Protein AF-A0A401LY82-F1 (afdb_monomer)

Solvent-accessible surface area (backbone atoms only — not comparable to full-atom values): 12654 Å² total; per-residue (Å²): 111,69,71,56,54,54,49,52,58,57,68,69,57,72,89,78,68,88,54,77,72,52,58,59,53,50,53,54,51,52,51,53,50,52,52,50,52,52,54,54,53,59,76,68,53,59,73,75,54,47,73,66,42,52,67,56,44,60,75,53,48,52,60,50,52,52,53,50,50,52,53,51,54,51,51,52,52,50,51,51,51,52,49,52,54,53,49,51,53,48,51,52,50,51,52,49,51,49,52,53,45,47,61,69,77,56,68,61,97,82,61,88,69,71,60,59,50,50,32,62,74,73,49,41,66,55,63,85,56,50,77,68,53,38,49,51,36,51,60,46,45,44,77,80,40,51,56,60,52,55,52,58,69,69,63,73,59,96,57,85,74,57,49,68,48,53,51,51,53,50,41,54,59,69,64,54,50,72,69,47,50,31,47,20,53,66,50,53,74,68,55,47,53,54,47,52,55,50,35,35,60,67,69,70,53,82,57,90,60,46,68,63,51,58,59,63,66,115

Organism: NCBI:txid2447885

Mean predicted aligned error: 18.59 Å

Secondary structure (DSSP, 8-state):
-HHHHHHHHHHT--TT--STHHHHHHHHHHHHHHHHHHHHHHHTS-HHHHHHHHHHIIIIIHHHHHHHHHHHHHHHHHHHHHHHHHHHHHHHHHHHHHHHHHHHH---TT---THHHHHHHTT---TT--HHHHHHHHHHHHHH-HHHHHHHHHT--SSPPPHHHHHHHHHHHTT--HHHHHHHHT--HHHHHHHHHHHHHHTT---TTHHHHHHH--

Nearest PDB structures (foldseek):
  6zj2-assembly1_A  TM=6.155E-01  e=1.420E+00  Salmonella enterica subsp. enterica serovar Typhimurium str. LT2
  6zj2-assembly2_C  TM=4.696E-01  e=1.503E+00  Salmonella enterica subsp. enterica serovar Typhimurium str. LT2

Radius of gyration: 29.65 Å; Cα contacts (8 Å, |Δi|>4): 92; chains: 1; bounding box: 58×42×84 Å

pLDDT: mean 73.03, std 16.87, range [39.81, 95.19]

Structure (mmCIF, N/CA/C/O backbone):
data_AF-A0A401LY82-F1
#
_entry.id   AF-A0A401LY82-F1
#
loop_
_atom_site.group_PDB
_atom_site.id
_atom_site.type_symbol
_atom_site.label_atom_id
_atom_site.label_alt_id
_atom_site.label_comp_id
_atom_site.label_asym_id
_atom_site.label_entity_id
_atom_site.label_seq_id
_atom_site.pdbx_PDB_ins_code
_atom_site.Cartn_x
_atom_site.Cartn_y
_atom_site.Cartn_z
_atom_site.occupancy
_atom_site.B_iso_or_equiv
_atom_site.auth_seq_id
_atom_site.auth_comp_id
_atom_site.auth_asym_id
_atom_site.auth_atom_id
_atom_site.pdbx_PDB_model_num
ATOM 1 N N . MET A 1 1 ? 17.629 17.117 -49.538 1.00 42.09 1 MET A N 1
ATOM 2 C CA . MET A 1 1 ? 16.589 16.553 -48.647 1.00 42.09 1 MET A CA 1
ATOM 3 C C . MET A 1 1 ? 17.095 16.310 -47.222 1.00 42.09 1 MET A C 1
ATOM 5 O O . MET A 1 1 ? 16.509 16.869 -46.311 1.00 42.09 1 MET A O 1
ATOM 9 N N . VAL A 1 2 ? 18.204 15.594 -46.992 1.00 42.34 2 VAL A N 1
ATOM 10 C CA . VAL A 1 2 ? 18.700 15.284 -45.625 1.00 42.34 2 VAL A CA 1
ATOM 11 C C . VAL A 1 2 ? 19.207 16.508 -44.840 1.00 42.34 2 VAL A C 1
ATOM 13 O O . VAL A 1 2 ? 18.890 16.646 -43.665 1.00 42.34 2 VAL A O 1
ATOM 16 N N . LEU A 1 3 ? 19.890 17.461 -45.490 1.00 43.50 3 LEU A N 1
ATOM 17 C CA . LEU A 1 3 ? 20.290 18.733 -44.855 1.00 43.50 3 LEU A CA 1
ATOM 18 C C . LEU A 1 3 ? 19.087 19.586 -44.416 1.00 43.50 3 LEU A C 1
ATOM 20 O O . LEU A 1 3 ? 19.177 20.317 -43.437 1.00 43.50 3 LEU A O 1
ATOM 24 N N . LEU A 1 4 ? 17.948 19.449 -45.103 1.00 39.81 4 LEU A N 1
ATOM 25 C CA . LEU A 1 4 ? 16.703 20.130 -44.750 1.00 39.81 4 LEU A CA 1
ATOM 26 C C . LEU A 1 4 ? 16.079 19.502 -43.495 1.00 39.81 4 LEU A C 1
ATOM 28 O O . LEU A 1 4 ? 15.629 20.223 -42.614 1.00 39.81 4 LEU A O 1
ATOM 32 N N . VAL A 1 5 ? 16.113 18.167 -43.387 1.00 49.72 5 VAL A N 1
ATOM 33 C CA . VAL A 1 5 ? 15.633 17.420 -42.210 1.00 49.72 5 VAL A CA 1
ATOM 34 C C . VAL A 1 5 ? 16.528 17.679 -40.993 1.00 49.72 5 VAL A C 1
ATOM 36 O O . VAL A 1 5 ? 16.015 17.911 -39.900 1.00 49.72 5 VAL A O 1
ATOM 39 N N . GLY A 1 6 ? 17.851 17.733 -41.183 1.00 47.22 6 GLY A N 1
ATOM 40 C CA . GLY A 1 6 ? 18.809 18.107 -40.138 1.00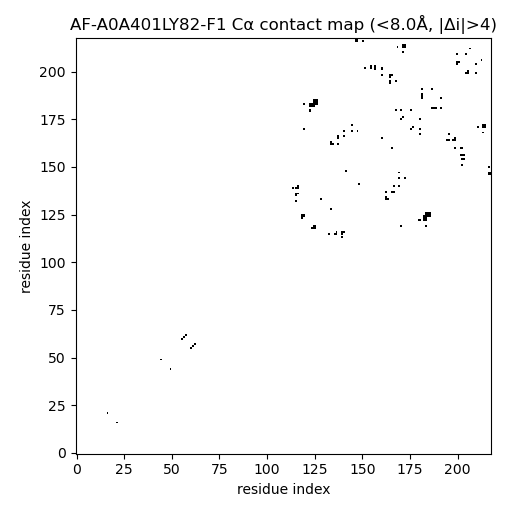 47.22 6 GLY A CA 1
ATOM 41 C C . GLY A 1 6 ? 18.644 19.556 -39.664 1.00 47.22 6 GLY A C 1
ATOM 42 O O . GLY A 1 6 ? 18.649 19.809 -38.462 1.00 47.22 6 GLY A O 1
ATOM 43 N N . ALA A 1 7 ? 18.411 20.498 -40.585 1.00 49.34 7 ALA A N 1
ATOM 44 C CA . ALA A 1 7 ? 18.135 21.895 -40.252 1.00 49.34 7 ALA A CA 1
ATOM 45 C C . ALA A 1 7 ? 16.779 22.076 -39.542 1.00 49.34 7 ALA A C 1
ATOM 47 O O . ALA A 1 7 ? 16.702 22.810 -38.561 1.00 49.34 7 ALA A O 1
ATOM 48 N N . LEU A 1 8 ? 15.729 21.363 -39.965 1.00 43.25 8 LEU A N 1
ATOM 49 C CA . LEU A 1 8 ? 14.412 21.381 -39.312 1.00 43.25 8 LEU A CA 1
ATOM 50 C C . LEU A 1 8 ? 14.469 20.823 -37.881 1.00 43.25 8 LEU A C 1
ATOM 52 O O . LEU A 1 8 ? 13.922 21.433 -36.960 1.00 43.25 8 LEU A O 1
ATOM 56 N N . LEU A 1 9 ? 15.190 19.718 -37.668 1.00 49.12 9 LEU A N 1
ATOM 57 C CA . LEU A 1 9 ? 15.424 19.156 -36.332 1.00 49.12 9 LEU A CA 1
ATOM 58 C C . LEU A 1 9 ? 16.268 20.089 -35.450 1.00 49.12 9 LEU A C 1
ATOM 60 O O . LEU A 1 9 ? 15.986 20.215 -34.260 1.00 49.12 9 LEU A O 1
ATOM 64 N N . TRP A 1 10 ? 17.234 20.809 -36.031 1.00 47.69 10 TRP A N 1
ATOM 65 C CA . TRP A 1 10 ? 18.003 21.841 -35.330 1.00 47.69 10 TRP A CA 1
ATOM 66 C C . TRP A 1 10 ? 17.139 23.043 -34.917 1.00 47.69 10 TRP A C 1
ATOM 68 O O . TRP A 1 10 ? 17.302 23.558 -33.816 1.00 47.69 10 TRP A O 1
ATOM 78 N N . THR A 1 11 ? 16.173 23.462 -35.742 1.00 46.97 11 THR A N 1
ATOM 79 C CA . THR A 1 11 ? 15.256 24.573 -35.409 1.00 46.97 11 THR A CA 1
ATOM 80 C C . THR A 1 11 ? 14.185 24.215 -34.374 1.00 46.97 11 THR A C 1
ATOM 82 O O . THR A 1 11 ? 13.698 25.093 -33.668 1.00 46.97 11 THR A O 1
ATOM 85 N N . LEU A 1 12 ? 13.843 22.929 -34.229 1.00 44.22 12 LEU A N 1
ATOM 86 C CA . LEU A 1 12 ? 12.933 22.434 -33.184 1.00 44.22 12 LEU A CA 1
ATOM 87 C C . LEU A 1 12 ? 13.618 22.287 -31.812 1.00 44.22 12 LEU A C 1
ATOM 89 O O . LEU A 1 12 ? 12.949 22.022 -30.807 1.00 44.22 12 LEU A O 1
ATOM 93 N N . ARG A 1 13 ? 14.940 22.492 -31.745 1.00 45.12 13 ARG A N 1
ATOM 94 C CA . ARG A 1 13 ? 15.723 22.521 -30.508 1.00 45.12 13 ARG A CA 1
ATOM 95 C C . ARG A 1 13 ? 15.322 23.744 -29.676 1.00 45.12 13 ARG A C 1
ATOM 97 O O . ARG A 1 13 ? 15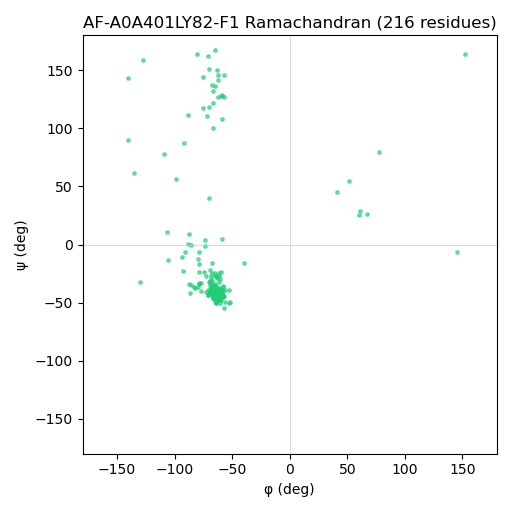.785 24.854 -29.919 1.00 45.12 13 ARG A O 1
ATOM 104 N N . LYS A 1 14 ? 14.474 23.549 -28.660 1.00 41.41 14 LYS A N 1
ATOM 105 C CA . LYS A 1 14 ? 14.196 24.592 -27.658 1.00 41.41 14 LYS A CA 1
ATOM 106 C C . LYS A 1 14 ? 15.467 24.864 -26.836 1.00 41.41 14 LYS A C 1
ATOM 108 O O . LYS A 1 14 ? 15.969 23.931 -26.202 1.00 41.41 14 LYS A O 1
ATOM 113 N N . PRO A 1 15 ? 15.992 26.100 -26.807 1.00 40.41 15 PRO A N 1
ATOM 114 C CA . PRO A 1 15 ? 17.168 26.415 -26.012 1.00 40.41 15 PRO A CA 1
ATOM 115 C C . PRO A 1 15 ? 16.747 26.505 -24.541 1.00 40.41 15 PRO A C 1
ATOM 117 O O . PRO A 1 15 ? 15.912 27.334 -24.188 1.00 40.41 15 PRO A O 1
ATOM 120 N N . GLY A 1 16 ? 17.283 25.626 -23.689 1.00 43.72 16 GLY A N 1
ATOM 121 C CA . GLY A 1 16 ? 17.124 25.761 -22.234 1.00 43.72 16 GLY A CA 1
ATOM 122 C C . GLY A 1 16 ? 17.000 24.478 -21.411 1.00 43.72 16 GLY A C 1
ATOM 123 O O . GLY A 1 16 ? 17.014 24.568 -20.189 1.00 43.72 16 GLY A O 1
ATOM 124 N N . ILE A 1 17 ? 16.906 23.286 -22.010 1.00 39.88 17 ILE A N 1
ATOM 125 C CA . ILE A 1 17 ? 16.819 22.045 -21.219 1.00 39.88 17 ILE A CA 1
ATOM 126 C C . ILE A 1 17 ? 18.228 21.490 -20.993 1.00 39.88 17 ILE A C 1
ATOM 128 O O . ILE A 1 17 ? 18.722 20.674 -21.768 1.00 39.88 17 ILE A O 1
ATOM 132 N N . GLN A 1 18 ? 18.884 21.947 -19.926 1.00 44.31 18 GLN A N 1
ATOM 133 C CA . GLN A 1 18 ? 20.004 21.216 -19.335 1.00 44.31 18 GLN A CA 1
ATOM 134 C C . GLN A 1 18 ? 19.441 19.970 -18.634 1.00 44.31 18 GLN A C 1
ATOM 136 O O . GLN A 1 18 ? 18.710 20.072 -17.652 1.00 44.31 18 GLN A O 1
ATOM 141 N N . GLY A 1 19 ? 19.729 18.796 -19.197 1.00 48.84 19 GLY A N 1
ATOM 142 C CA . GLY A 1 19 ? 19.281 17.487 -18.716 1.00 48.84 19 GLY A CA 1
ATOM 143 C C . GLY A 1 19 ? 19.171 16.464 -19.854 1.00 48.84 19 GLY A C 1
ATOM 144 O O . GLY A 1 19 ? 19.134 16.858 -21.019 1.00 48.84 19 GLY A O 1
ATOM 145 N N . LEU A 1 20 ? 19.089 15.169 -19.503 1.00 41.62 20 LEU A N 1
ATOM 146 C CA . LEU A 1 20 ? 19.147 13.948 -20.351 1.00 41.62 20 LEU A CA 1
ATOM 147 C C . LEU A 1 20 ? 18.429 13.973 -21.724 1.00 41.62 20 LEU A C 1
ATOM 149 O O . LEU A 1 20 ? 18.682 13.116 -22.567 1.00 41.62 20 LEU A O 1
ATOM 153 N N . GLY A 1 21 ? 17.528 14.926 -21.977 1.00 42.81 21 GLY A N 1
ATOM 154 C CA . GLY A 1 21 ? 16.949 15.153 -23.302 1.00 42.81 21 GLY A CA 1
ATOM 155 C C . GLY A 1 21 ? 17.966 15.618 -24.353 1.00 42.81 21 GLY A C 1
ATOM 156 O O . GLY A 1 21 ? 17.770 15.322 -25.527 1.00 42.81 21 GLY A O 1
ATOM 157 N N . ALA A 1 22 ? 19.054 16.285 -23.945 1.00 48.72 22 ALA A N 1
ATOM 158 C CA . ALA A 1 22 ? 20.116 16.738 -24.847 1.00 48.72 22 ALA A CA 1
ATOM 159 C C . ALA A 1 22 ? 20.966 15.575 -25.404 1.00 48.72 22 ALA A C 1
ATOM 161 O O . ALA A 1 22 ? 21.258 15.552 -26.598 1.00 48.72 22 ALA A O 1
ATOM 162 N N . GLU A 1 23 ? 21.270 14.560 -24.586 1.00 43.97 23 GLU A N 1
ATOM 163 C CA . GLU A 1 23 ? 22.072 13.398 -25.008 1.00 43.97 23 GLU A CA 1
ATOM 164 C C . GLU A 1 23 ? 21.348 12.526 -26.041 1.00 43.97 23 GLU A C 1
ATOM 166 O O . GLU A 1 23 ? 21.961 12.029 -26.981 1.00 43.97 23 GLU A O 1
ATOM 171 N N . ILE A 1 24 ? 20.027 12.358 -25.915 1.00 47.78 24 ILE A N 1
ATOM 172 C CA . ILE A 1 24 ? 19.235 11.555 -26.863 1.00 47.78 24 ILE A CA 1
ATOM 173 C C . ILE A 1 24 ? 19.218 12.215 -28.251 1.00 47.78 24 ILE A C 1
ATOM 175 O O . ILE A 1 24 ? 19.302 11.514 -29.261 1.00 47.78 24 ILE A O 1
ATOM 179 N N . THR A 1 25 ? 19.160 13.550 -28.311 1.00 56.97 25 THR A N 1
ATOM 180 C CA . THR A 1 25 ? 19.304 14.292 -29.573 1.00 56.97 25 THR A CA 1
ATOM 181 C C . THR A 1 25 ? 20.708 14.179 -30.162 1.00 56.97 25 THR A C 1
ATOM 183 O O . THR A 1 25 ? 20.829 14.059 -31.380 1.00 56.97 25 THR A O 1
ATOM 186 N N . ASP A 1 26 ? 21.755 14.124 -29.337 1.00 56.47 26 ASP A N 1
ATOM 187 C CA . ASP A 1 26 ? 23.132 13.976 -29.821 1.00 56.47 26 ASP A CA 1
ATOM 188 C C . ASP A 1 26 ? 23.368 12.593 -30.456 1.00 56.47 26 ASP A C 1
ATOM 190 O O . ASP A 1 26 ? 23.932 12.504 -31.547 1.00 56.47 26 ASP A O 1
ATOM 194 N N . TRP A 1 27 ? 22.833 11.513 -29.875 1.00 56.19 27 TRP A N 1
ATOM 195 C CA . TRP A 1 27 ? 22.915 10.170 -30.473 1.00 56.19 27 TRP A CA 1
ATOM 196 C C . TRP A 1 27 ? 22.139 10.040 -31.788 1.00 56.19 27 TRP A C 1
ATOM 198 O O . TRP A 1 27 ? 22.594 9.360 -32.709 1.00 56.19 27 TRP A O 1
ATOM 208 N N . GLN A 1 28 ? 20.991 10.712 -31.914 1.00 56.25 28 GLN A N 1
ATOM 209 C CA . GLN A 1 28 ? 20.230 10.744 -33.168 1.00 56.25 28 GLN A CA 1
ATOM 210 C C . GLN A 1 28 ? 20.971 11.510 -34.273 1.00 56.25 28 GLN A C 1
ATOM 212 O O . GLN A 1 28 ? 20.941 11.093 -35.432 1.00 56.25 28 GLN A O 1
ATOM 217 N N . ILE A 1 29 ? 21.680 12.586 -33.919 1.00 58.06 29 ILE A N 1
ATOM 218 C CA . ILE A 1 29 ? 22.509 13.363 -34.850 1.00 58.06 29 ILE A CA 1
ATOM 219 C C . ILE A 1 29 ? 23.745 12.558 -35.282 1.00 58.06 29 ILE A C 1
ATOM 221 O O . ILE A 1 29 ? 24.052 12.513 -36.474 1.00 58.06 29 ILE A O 1
ATOM 225 N N . ILE A 1 30 ? 24.409 11.859 -34.354 1.00 59.56 30 ILE A N 1
ATOM 226 C CA . ILE A 1 30 ? 25.554 10.983 -34.658 1.00 59.56 30 ILE A CA 1
ATOM 227 C C . ILE A 1 30 ? 25.128 9.827 -35.576 1.00 59.56 30 ILE A C 1
ATOM 229 O O . ILE A 1 30 ? 25.803 9.549 -36.566 1.00 59.56 30 ILE A O 1
ATOM 233 N N . ALA A 1 31 ? 23.985 9.188 -35.308 1.00 58.88 31 ALA A N 1
ATOM 234 C CA . ALA A 1 31 ? 23.463 8.113 -36.152 1.00 58.88 31 ALA A CA 1
ATOM 235 C C . ALA A 1 31 ? 23.125 8.598 -37.573 1.00 58.88 31 ALA A C 1
ATOM 237 O O . ALA A 1 31 ? 23.468 7.933 -38.551 1.00 58.88 31 ALA A O 1
ATOM 238 N N . ALA A 1 32 ? 22.510 9.778 -37.705 1.00 58.12 32 ALA A N 1
ATOM 239 C CA . ALA A 1 32 ? 22.219 10.380 -39.006 1.00 58.12 32 ALA A CA 1
ATOM 240 C C . ALA A 1 32 ? 23.499 10.735 -39.784 1.00 58.12 32 ALA A C 1
ATOM 242 O O . ALA A 1 32 ? 23.562 10.526 -40.996 1.00 58.12 32 ALA A O 1
ATOM 243 N N . PHE A 1 33 ? 24.535 11.222 -39.094 1.00 60.91 33 PHE A N 1
ATOM 244 C CA . PHE A 1 33 ? 25.836 11.511 -39.694 1.00 60.91 33 PHE A CA 1
ATOM 245 C C . PHE A 1 33 ? 26.544 10.239 -40.185 1.00 60.91 33 PHE A C 1
ATOM 247 O O . PHE A 1 33 ? 27.036 10.210 -41.311 1.00 60.91 33 PHE A O 1
ATOM 254 N N . LEU A 1 34 ? 26.545 9.164 -39.391 1.00 60.72 34 LEU A N 1
ATOM 255 C CA . LEU A 1 34 ? 27.139 7.882 -39.785 1.00 60.72 34 LEU A CA 1
ATOM 256 C C . LEU A 1 34 ? 26.420 7.253 -40.986 1.00 60.72 34 LEU A C 1
ATOM 258 O O . LEU A 1 34 ? 27.084 6.774 -41.903 1.00 60.72 34 LEU A O 1
ATOM 262 N N . LEU A 1 35 ? 25.084 7.308 -41.025 1.00 62.56 35 LEU A N 1
ATOM 263 C CA . LEU A 1 35 ? 24.299 6.842 -42.175 1.00 62.56 35 LEU A CA 1
ATOM 264 C C . LEU A 1 35 ? 24.588 7.659 -43.440 1.00 62.56 35 LEU A C 1
ATOM 266 O O . LEU A 1 35 ? 24.684 7.091 -44.524 1.00 62.56 35 LEU A O 1
ATOM 270 N N . PHE A 1 36 ? 24.787 8.972 -43.309 1.00 66.00 36 PHE A N 1
ATOM 271 C CA . PHE A 1 36 ? 25.182 9.832 -44.425 1.00 66.00 36 PHE A CA 1
ATOM 272 C C . PHE A 1 36 ? 26.580 9.494 -44.960 1.00 66.00 36 PHE A C 1
ATOM 274 O O . PHE A 1 36 ? 26.778 9.419 -46.172 1.00 66.00 36 PHE A O 1
ATOM 281 N N . VAL A 1 37 ? 27.553 9.272 -44.073 1.00 59.94 37 VAL A N 1
ATOM 282 C CA . VAL A 1 37 ? 28.909 8.870 -44.472 1.00 59.94 37 VAL A CA 1
ATOM 283 C C . VAL A 1 37 ? 28.883 7.498 -45.152 1.00 59.94 37 VAL A C 1
ATOM 285 O O . VAL A 1 37 ? 29.513 7.331 -46.193 1.00 59.94 37 VAL A O 1
ATOM 288 N N . ALA A 1 38 ? 28.104 6.548 -44.629 1.00 60.19 38 ALA A N 1
ATOM 289 C CA . ALA A 1 38 ? 27.927 5.229 -45.233 1.00 60.19 38 ALA A CA 1
ATOM 290 C C . ALA A 1 38 ? 27.290 5.304 -46.634 1.00 60.19 38 ALA A C 1
ATOM 292 O O . ALA A 1 38 ? 27.808 4.694 -47.566 1.00 60.19 38 ALA A O 1
ATOM 293 N N . ASP A 1 39 ? 26.236 6.108 -46.809 1.00 59.75 39 ASP A N 1
ATOM 294 C CA . ASP A 1 39 ? 25.582 6.339 -48.107 1.00 59.75 39 ASP A CA 1
ATOM 295 C C . ASP A 1 39 ? 26.530 6.998 -49.125 1.00 59.75 39 ASP A C 1
ATOM 297 O O . ASP A 1 39 ? 26.569 6.632 -50.301 1.00 59.75 39 ASP A O 1
ATOM 301 N N . ARG A 1 40 ? 27.373 7.938 -48.680 1.00 62.34 40 ARG A N 1
ATOM 302 C CA . ARG A 1 40 ? 28.379 8.572 -49.546 1.00 62.34 40 ARG A CA 1
ATOM 303 C C . ARG A 1 40 ? 29.488 7.612 -49.962 1.00 62.34 40 ARG A C 1
ATOM 305 O O . ARG A 1 40 ? 29.918 7.682 -51.108 1.00 62.34 40 ARG A O 1
ATOM 312 N N . ILE A 1 41 ? 29.940 6.738 -49.064 1.00 62.47 41 ILE A N 1
ATOM 313 C CA . ILE A 1 41 ? 30.950 5.713 -49.370 1.00 62.47 41 ILE A CA 1
ATOM 314 C C . ILE A 1 41 ? 30.377 4.674 -50.340 1.00 62.47 41 ILE A C 1
ATOM 316 O O . ILE A 1 41 ? 31.049 4.312 -51.303 1.00 62.47 41 ILE A O 1
ATOM 320 N N . TYR A 1 42 ? 29.129 4.251 -50.127 1.00 60.06 42 TYR A N 1
ATOM 321 C CA . TYR A 1 42 ? 28.426 3.316 -51.003 1.00 60.06 42 TYR A CA 1
ATOM 322 C C . TYR A 1 42 ? 28.289 3.881 -52.425 1.00 60.06 42 TYR A C 1
ATOM 324 O O . TYR A 1 42 ? 28.768 3.274 -53.374 1.00 60.06 42 TYR A O 1
ATOM 332 N N . ASN A 1 43 ? 27.799 5.115 -52.580 1.00 62.66 43 ASN A N 1
ATOM 333 C CA . ASN A 1 43 ? 27.649 5.743 -53.900 1.00 62.66 43 ASN A CA 1
ATOM 334 C C . ASN A 1 43 ? 28.981 6.066 -54.617 1.00 62.66 43 ASN A C 1
ATOM 336 O O . ASN A 1 43 ? 28.974 6.345 -55.816 1.00 62.66 43 ASN A O 1
ATOM 340 N N . MET A 1 44 ? 30.118 6.062 -53.909 1.00 61.69 44 MET A N 1
ATOM 341 C CA . MET A 1 44 ? 31.453 6.239 -54.502 1.00 61.69 44 MET A CA 1
ATOM 342 C C . MET A 1 44 ? 32.127 4.915 -54.903 1.00 61.69 44 MET A C 1
ATOM 344 O O . MET A 1 44 ? 33.196 4.954 -55.514 1.00 61.69 44 MET A O 1
ATOM 348 N N . MET A 1 45 ? 31.550 3.751 -54.581 1.00 60.06 45 MET A N 1
ATOM 349 C CA . MET A 1 45 ? 32.149 2.457 -54.928 1.00 60.06 45 MET A CA 1
ATOM 350 C C . MET A 1 45 ? 32.098 2.170 -56.446 1.00 60.06 45 MET A C 1
ATOM 352 O O . MET A 1 45 ? 31.163 2.584 -57.135 1.00 60.06 45 MET A O 1
ATOM 356 N N . PRO A 1 46 ? 33.058 1.401 -56.992 1.00 68.44 46 PRO A N 1
ATOM 357 C CA . PRO A 1 46 ? 33.002 0.914 -58.371 1.00 68.44 46 PRO A CA 1
ATOM 358 C C . PRO A 1 46 ? 31.803 -0.017 -58.603 1.00 68.44 46 PRO A C 1
ATOM 360 O O . PRO A 1 46 ? 31.354 -0.723 -57.692 1.00 68.44 46 PRO A O 1
ATOM 363 N N . LYS A 1 47 ? 31.276 -0.047 -59.832 1.00 62.69 47 LYS A N 1
ATOM 364 C CA . LYS A 1 47 ? 30.064 -0.814 -60.181 1.00 62.69 47 LYS A CA 1
ATOM 365 C C . LYS A 1 47 ? 30.252 -2.330 -60.053 1.00 62.69 47 LYS A C 1
ATOM 367 O O . LYS A 1 47 ? 29.271 -3.033 -59.823 1.00 62.69 47 LYS A O 1
ATOM 372 N N . GLU A 1 48 ? 31.485 -2.830 -60.146 1.00 62.72 48 GLU A N 1
ATOM 373 C CA . GLU A 1 48 ? 31.786 -4.257 -59.974 1.00 62.72 48 GLU A CA 1
ATOM 374 C C . GLU A 1 48 ? 31.610 -4.711 -58.518 1.00 62.72 48 GLU A C 1
ATOM 376 O O . GLU A 1 48 ? 31.198 -5.839 -58.259 1.00 62.72 48 GLU A O 1
ATOM 381 N N . VAL A 1 49 ? 31.871 -3.821 -57.555 1.00 59.59 49 VAL A N 1
ATOM 382 C CA . VAL A 1 49 ? 31.728 -4.114 -56.121 1.00 59.59 49 VAL A CA 1
ATOM 383 C C . VAL A 1 49 ? 30.258 -4.052 -55.694 1.00 59.59 49 VAL A C 1
ATOM 385 O O . VAL A 1 49 ? 29.825 -4.865 -54.882 1.00 59.59 49 VAL A O 1
ATOM 388 N N . HIS A 1 50 ? 29.461 -3.169 -56.303 1.00 60.09 50 HIS A N 1
ATOM 389 C CA . HIS A 1 50 ? 28.016 -3.079 -56.060 1.00 60.09 50 HIS A CA 1
ATOM 390 C C . HIS A 1 50 ? 27.293 -4.401 -56.354 1.00 60.09 50 HIS A C 1
ATOM 392 O O . HIS A 1 50 ? 26.524 -4.878 -55.526 1.00 60.09 50 HIS A O 1
ATOM 398 N N . GLN A 1 51 ? 27.611 -5.059 -57.475 1.00 60.16 51 GLN A N 1
ATOM 399 C CA . GLN A 1 51 ? 26.980 -6.330 -57.859 1.00 60.16 51 GLN A CA 1
ATOM 400 C C . GLN A 1 51 ? 27.261 -7.483 -56.879 1.00 60.16 51 GLN A C 1
ATOM 402 O O . GLN A 1 51 ? 26.453 -8.402 -56.763 1.00 60.16 51 GLN A O 1
ATOM 407 N N . VAL A 1 52 ? 28.391 -7.435 -56.166 1.00 60.47 52 VAL A N 1
ATOM 408 C CA . VAL A 1 52 ? 28.780 -8.444 -55.167 1.00 60.47 52 VAL A CA 1
ATOM 409 C C . VAL A 1 52 ? 28.213 -8.111 -53.783 1.00 60.47 52 VAL A C 1
ATOM 411 O O . VAL A 1 52 ? 27.856 -9.012 -53.024 1.00 60.47 52 VAL A O 1
ATOM 414 N N . VAL A 1 53 ? 28.111 -6.823 -53.447 1.00 59.69 53 VAL A N 1
ATOM 415 C CA . VAL A 1 53 ? 27.690 -6.350 -52.121 1.00 59.69 53 VAL A CA 1
ATOM 416 C C . VAL A 1 53 ? 26.167 -6.250 -51.992 1.00 59.69 53 VAL A C 1
ATOM 418 O O . VAL A 1 53 ? 25.646 -6.578 -50.930 1.00 59.69 53 VAL A O 1
ATOM 421 N N . ASP A 1 54 ? 25.435 -5.889 -53.048 1.00 58.44 54 ASP A N 1
ATOM 422 C CA . ASP A 1 54 ? 23.969 -5.734 -53.044 1.00 58.44 54 ASP A CA 1
ATOM 423 C C . ASP A 1 54 ? 23.189 -6.942 -52.490 1.00 58.44 54 ASP A C 1
ATOM 425 O O . ASP A 1 54 ? 22.351 -6.751 -51.597 1.00 58.44 54 ASP A O 1
ATOM 429 N N . PRO A 1 55 ? 23.447 -8.192 -52.928 1.00 58.16 55 PRO A N 1
ATOM 430 C CA . PRO A 1 55 ? 22.728 -9.343 -52.387 1.00 58.16 55 PRO A CA 1
ATOM 431 C C . PRO A 1 55 ? 23.101 -9.628 -50.923 1.00 58.16 55 PRO A C 1
ATOM 433 O O . PRO A 1 55 ? 22.257 -10.089 -50.154 1.00 58.16 55 PRO A O 1
ATOM 436 N N . VAL A 1 56 ? 24.329 -9.313 -50.500 1.00 58.16 56 VAL A N 1
ATOM 437 C CA . VAL A 1 56 ? 24.810 -9.540 -49.126 1.00 58.16 56 VAL A CA 1
ATOM 438 C C . VAL A 1 56 ? 24.257 -8.485 -48.158 1.00 58.16 56 VAL A C 1
ATOM 440 O O . VAL A 1 56 ? 23.835 -8.828 -47.050 1.00 58.16 56 VAL A O 1
ATOM 443 N N . LEU A 1 57 ? 24.190 -7.221 -48.594 1.00 56.50 57 LEU A N 1
ATOM 444 C CA . LEU A 1 57 ? 23.704 -6.083 -47.807 1.00 56.50 57 LEU A CA 1
ATOM 445 C C . LEU A 1 57 ? 22.187 -6.156 -47.556 1.00 56.50 57 LEU A C 1
ATOM 447 O O . LEU A 1 57 ? 21.703 -5.888 -46.451 1.00 56.50 57 LEU A O 1
ATOM 451 N N . SER A 1 58 ? 21.447 -6.561 -48.591 1.00 59.31 58 SER A N 1
ATOM 452 C CA . SER A 1 58 ? 19.988 -6.704 -48.589 1.00 59.31 58 SER A CA 1
ATOM 453 C C . SER A 1 58 ? 19.506 -7.888 -47.743 1.00 59.31 58 SER A C 1
ATOM 455 O O . SER A 1 58 ? 18.573 -7.747 -46.953 1.00 59.31 58 SER A O 1
ATOM 457 N N . THR A 1 59 ? 20.171 -9.044 -47.851 1.00 60.31 59 THR A N 1
ATOM 458 C CA . THR A 1 59 ? 19.659 -10.296 -47.266 1.00 60.31 59 THR A CA 1
ATOM 459 C C . THR A 1 59 ? 19.861 -10.381 -45.750 1.00 60.31 59 THR A C 1
ATOM 461 O O . THR A 1 59 ? 19.017 -10.946 -45.057 1.00 60.31 59 THR A O 1
ATOM 464 N N . TYR A 1 60 ? 20.942 -9.808 -45.206 1.00 54.69 60 TYR A N 1
ATOM 465 C CA . TYR A 1 60 ? 21.296 -10.014 -43.792 1.00 54.69 60 TYR A CA 1
ATOM 466 C C . TYR A 1 60 ? 21.581 -8.735 -43.006 1.00 54.69 60 TYR A C 1
ATOM 468 O O . TYR A 1 60 ? 21.287 -8.676 -41.813 1.00 54.69 60 TYR A O 1
ATOM 476 N N . THR A 1 61 ? 22.131 -7.697 -43.633 1.00 60.22 61 THR A N 1
ATOM 477 C CA . THR A 1 61 ? 22.649 -6.530 -42.901 1.00 60.22 61 THR A CA 1
ATOM 478 C C . THR A 1 61 ? 21.567 -5.488 -42.629 1.00 60.22 61 THR A C 1
ATOM 480 O O . THR A 1 61 ? 2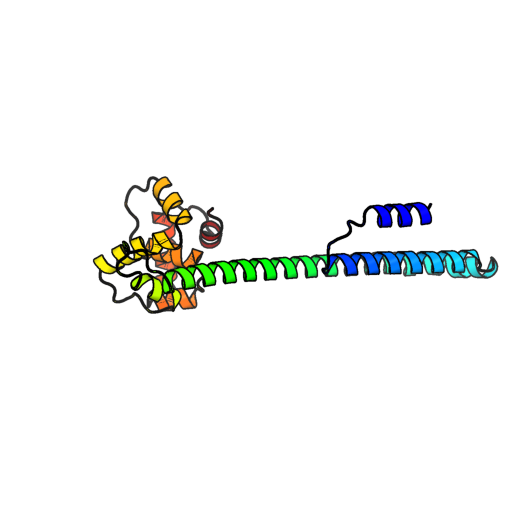1.467 -4.990 -41.509 1.00 60.22 61 THR A O 1
ATOM 483 N N . LEU A 1 62 ? 20.701 -5.205 -43.607 1.00 56.66 62 LEU A N 1
ATOM 484 C CA . LEU A 1 62 ? 19.588 -4.264 -43.444 1.00 56.66 62 LEU A CA 1
ATOM 485 C C . LEU A 1 62 ? 18.542 -4.732 -42.410 1.00 56.66 62 LEU A C 1
ATOM 487 O O . LEU A 1 62 ? 18.238 -3.957 -41.499 1.00 56.66 62 LEU A O 1
ATOM 491 N N . PRO A 1 63 ? 18.037 -5.983 -42.447 1.00 61.91 63 PRO A N 1
ATOM 492 C CA . PRO A 1 63 ? 17.105 -6.467 -41.427 1.00 61.91 63 PRO A CA 1
ATOM 493 C C . PRO A 1 63 ? 17.724 -6.502 -40.024 1.00 61.91 63 PRO A C 1
ATOM 495 O O . PRO A 1 63 ? 17.071 -6.115 -39.054 1.00 61.91 63 PRO A O 1
ATOM 498 N N . ALA A 1 64 ? 18.995 -6.900 -39.903 1.00 60.97 64 ALA A N 1
ATOM 499 C CA . ALA A 1 64 ? 19.695 -6.942 -38.619 1.00 60.97 64 ALA A CA 1
ATOM 500 C C . ALA A 1 64 ? 19.887 -5.544 -38.008 1.00 60.97 64 ALA A C 1
ATOM 502 O O . ALA A 1 64 ? 19.693 -5.373 -36.804 1.00 60.97 64 ALA A O 1
ATOM 503 N N . LEU A 1 65 ? 20.197 -4.530 -38.824 1.00 64.62 65 LEU A N 1
ATOM 504 C CA . LEU A 1 65 ? 20.296 -3.138 -38.371 1.00 64.62 65 LEU A CA 1
ATOM 505 C C . LEU A 1 65 ? 18.937 -2.577 -37.933 1.00 64.62 65 LEU A C 1
ATOM 507 O O . LEU A 1 65 ? 18.854 -1.899 -36.907 1.00 64.62 65 LEU A O 1
ATOM 511 N N . VAL A 1 66 ? 17.858 -2.901 -38.654 1.00 65.12 66 VAL A N 1
ATOM 512 C CA . VAL A 1 66 ? 16.496 -2.490 -38.278 1.00 65.12 66 VAL A CA 1
ATOM 513 C C . VAL A 1 66 ? 16.097 -3.119 -36.944 1.00 65.12 66 VAL A C 1
ATOM 515 O O . VAL A 1 66 ? 15.714 -2.396 -36.025 1.00 65.12 66 VAL A O 1
ATOM 518 N N . ILE A 1 67 ? 16.265 -4.434 -36.788 1.00 61.97 67 ILE A N 1
ATOM 519 C CA . ILE A 1 67 ? 15.951 -5.144 -35.539 1.00 61.97 67 ILE A CA 1
ATOM 520 C C . ILE A 1 67 ? 16.811 -4.612 -34.384 1.00 61.97 67 ILE A C 1
ATOM 522 O O . ILE A 1 67 ? 16.279 -4.303 -33.317 1.00 61.97 67 ILE A O 1
ATOM 526 N N . GLY A 1 68 ? 18.114 -4.415 -34.608 1.00 59.44 68 GLY A N 1
ATOM 527 C CA . GLY A 1 68 ? 19.020 -3.828 -33.621 1.00 59.44 68 GLY A CA 1
ATOM 528 C C . GLY A 1 68 ? 18.570 -2.437 -33.168 1.00 59.44 68 GLY A C 1
ATOM 529 O O . GLY A 1 68 ? 18.507 -2.167 -31.970 1.00 59.44 68 GLY A O 1
ATOM 530 N N . SER A 1 69 ? 18.167 -1.572 -34.102 1.00 62.38 69 SER A N 1
ATOM 531 C CA . SER A 1 69 ? 17.697 -0.220 -33.777 1.00 62.38 69 SER A CA 1
ATOM 532 C C . SER A 1 69 ? 16.364 -0.211 -33.017 1.00 62.38 69 SER A C 1
ATOM 534 O O . SER A 1 69 ? 16.192 0.586 -32.090 1.00 62.38 69 SER A O 1
ATOM 536 N N . ILE A 1 70 ? 15.442 -1.130 -33.325 1.00 61.91 70 ILE A N 1
ATOM 537 C CA . ILE A 1 70 ? 14.177 -1.287 -32.591 1.00 61.91 70 ILE A CA 1
ATOM 538 C C . ILE A 1 70 ? 14.450 -1.759 -31.161 1.00 61.91 70 ILE A C 1
ATOM 540 O O . ILE A 1 70 ? 13.897 -1.198 -30.214 1.00 61.91 70 ILE A O 1
ATOM 544 N N . ILE A 1 71 ? 15.342 -2.734 -30.968 1.00 60.75 71 ILE A N 1
ATOM 545 C CA . ILE A 1 71 ? 15.687 -3.235 -29.630 1.00 60.75 71 ILE A CA 1
ATOM 546 C C . ILE A 1 71 ? 16.321 -2.118 -28.796 1.00 60.75 71 ILE A C 1
ATOM 548 O O . ILE A 1 71 ? 15.876 -1.855 -27.679 1.00 60.75 71 ILE A O 1
ATOM 552 N N . VAL A 1 72 ? 17.297 -1.400 -29.355 1.00 66.31 72 VAL A N 1
ATOM 553 C CA . VAL A 1 72 ? 17.988 -0.304 -28.660 1.00 66.31 72 VAL A CA 1
ATOM 554 C C . VAL A 1 72 ? 17.021 0.830 -28.310 1.00 66.31 72 VAL A C 1
ATOM 556 O O . VAL A 1 72 ? 16.990 1.281 -27.165 1.00 66.31 72 VAL A O 1
ATOM 559 N N . THR A 1 73 ? 16.171 1.260 -29.246 1.00 65.75 73 THR A N 1
ATOM 560 C CA . THR A 1 73 ? 15.174 2.312 -28.972 1.00 65.75 73 THR A CA 1
ATOM 561 C C . THR A 1 73 ? 14.135 1.882 -27.933 1.00 65.75 73 THR A C 1
ATOM 563 O O . THR A 1 73 ? 13.730 2.699 -27.100 1.00 65.75 73 THR A O 1
ATOM 566 N N . THR A 1 74 ? 13.738 0.607 -27.922 1.00 58.44 74 THR A N 1
ATOM 567 C CA . THR A 1 74 ? 12.825 0.048 -26.912 1.00 58.44 74 THR A CA 1
ATOM 568 C C . THR A 1 74 ? 13.464 0.048 -25.525 1.00 58.44 74 THR A C 1
ATOM 570 O O . THR A 1 74 ? 12.850 0.521 -24.566 1.00 58.44 74 THR A O 1
ATOM 573 N N . LEU A 1 75 ? 14.718 -0.402 -25.420 1.00 65.38 75 LEU A N 1
ATOM 574 C CA . LEU A 1 75 ? 15.468 -0.418 -24.164 1.00 65.38 75 LEU A CA 1
ATOM 575 C C . LEU A 1 75 ? 15.682 0.993 -23.611 1.00 65.38 75 LEU A C 1
ATOM 577 O O . LEU A 1 75 ? 15.452 1.223 -22.428 1.00 65.38 75 LEU A O 1
ATOM 581 N N . ILE A 1 76 ? 16.039 1.966 -24.453 1.00 69.44 76 ILE A N 1
ATOM 582 C CA . ILE A 1 76 ? 16.212 3.364 -24.030 1.00 69.44 76 ILE A CA 1
ATOM 583 C C . ILE A 1 76 ? 14.896 3.939 -23.489 1.00 69.44 76 ILE A C 1
ATOM 585 O O . ILE A 1 76 ? 14.877 4.522 -22.404 1.00 69.44 76 ILE A O 1
ATOM 589 N N . LYS A 1 77 ? 13.773 3.744 -24.195 1.00 68.25 77 LYS A N 1
ATOM 590 C CA . LYS A 1 77 ? 12.454 4.207 -23.726 1.00 68.25 77 LYS A CA 1
ATOM 591 C C . LYS A 1 77 ? 12.056 3.562 -22.402 1.00 68.25 77 LYS A C 1
ATOM 593 O O . LYS A 1 77 ? 11.538 4.253 -21.524 1.00 68.25 77 LYS A O 1
ATOM 598 N N . PHE A 1 78 ? 12.311 2.265 -22.255 1.00 69.88 78 PHE A N 1
ATOM 599 C CA . PHE A 1 78 ? 12.043 1.535 -21.022 1.00 69.88 78 PHE A CA 1
ATOM 600 C C . PHE A 1 78 ? 12.878 2.077 -19.854 1.00 69.88 78 PHE A C 1
ATOM 602 O O . PHE A 1 78 ? 12.326 2.396 -18.802 1.00 69.88 78 PHE A O 1
ATOM 609 N N . SER A 1 79 ? 14.175 2.302 -20.067 1.00 66.62 79 SER A N 1
ATOM 610 C CA . SER A 1 79 ? 15.082 2.897 -19.080 1.00 66.62 79 SER A CA 1
ATOM 611 C C . SER A 1 79 ? 14.635 4.294 -18.641 1.00 66.62 79 SER A C 1
ATOM 613 O O . SER A 1 79 ? 14.586 4.580 -17.447 1.00 66.62 79 SER A O 1
ATOM 615 N N . ILE A 1 80 ? 14.233 5.154 -19.584 1.00 69.88 80 ILE A N 1
ATOM 616 C CA . ILE A 1 80 ? 13.721 6.502 -19.280 1.00 69.88 80 ILE A CA 1
ATOM 617 C C . ILE A 1 80 ? 12.409 6.424 -18.493 1.00 69.88 80 ILE A C 1
ATOM 619 O O . ILE A 1 80 ? 12.206 7.187 -17.548 1.00 69.88 80 ILE A O 1
ATOM 623 N N . SER A 1 81 ? 11.514 5.506 -18.864 1.00 73.75 81 SER A N 1
ATOM 624 C CA . SER A 1 81 ? 10.252 5.295 -18.154 1.00 73.75 81 SER A CA 1
ATOM 625 C C . SER A 1 81 ? 10.488 4.852 -16.709 1.00 73.75 81 SER A C 1
ATOM 627 O O . SER A 1 81 ? 9.881 5.413 -15.794 1.00 73.75 81 SER A O 1
ATOM 629 N N . LEU A 1 82 ? 11.412 3.914 -16.487 1.00 71.56 82 LEU A N 1
ATOM 630 C CA . LEU A 1 82 ? 11.808 3.483 -15.149 1.00 71.56 82 LEU A CA 1
ATOM 631 C C . LEU A 1 82 ? 12.445 4.617 -14.347 1.00 71.56 82 LEU A C 1
ATOM 633 O O . LEU A 1 82 ? 12.101 4.797 -13.180 1.00 71.56 82 LEU A O 1
ATOM 637 N N . TYR A 1 83 ? 13.322 5.408 -14.968 1.00 72.19 83 TYR A N 1
ATOM 638 C CA . TYR A 1 83 ? 13.965 6.538 -14.304 1.00 72.19 83 TYR A CA 1
ATOM 639 C C . TYR A 1 83 ? 12.941 7.578 -13.838 1.00 72.19 83 TYR A C 1
ATOM 641 O O . TYR A 1 83 ? 12.956 7.968 -12.673 1.00 72.19 83 TYR A O 1
ATOM 649 N N . ARG A 1 84 ? 11.987 7.955 -14.701 1.00 70.44 84 ARG A N 1
ATOM 650 C CA . ARG A 1 84 ? 10.887 8.862 -14.326 1.00 70.44 84 ARG A CA 1
ATOM 651 C C . ARG A 1 84 ? 10.053 8.301 -13.182 1.00 70.44 84 ARG A C 1
ATOM 653 O O . ARG A 1 84 ? 9.769 9.016 -12.232 1.00 70.44 84 ARG A O 1
ATOM 660 N N . ARG A 1 85 ? 9.719 7.007 -13.234 1.00 75.19 85 ARG A N 1
ATOM 661 C CA . ARG A 1 85 ? 8.951 6.348 -12.170 1.00 75.19 85 ARG A CA 1
ATOM 662 C C . ARG A 1 85 ? 9.688 6.388 -10.830 1.00 75.19 85 ARG A C 1
ATOM 664 O O . ARG A 1 85 ? 9.067 6.621 -9.799 1.00 75.19 85 ARG A O 1
ATOM 671 N N . LEU A 1 86 ? 11.004 6.176 -10.837 1.00 72.12 86 LEU A N 1
ATOM 672 C CA . LEU A 1 86 ? 11.841 6.287 -9.641 1.00 72.12 86 LEU A CA 1
ATOM 673 C C . LEU A 1 86 ? 11.922 7.729 -9.127 1.00 72.12 86 LEU A C 1
ATOM 675 O O . LEU A 1 86 ? 11.916 7.947 -7.916 1.00 72.12 86 LEU A O 1
ATOM 679 N N . GLU A 1 87 ? 11.983 8.710 -10.025 1.00 75.56 87 GLU A N 1
ATOM 680 C CA . GLU A 1 87 ? 11.995 10.128 -9.671 1.00 75.56 87 GLU A CA 1
ATOM 681 C C . GLU A 1 87 ? 10.666 10.573 -9.046 1.00 75.56 87 GLU A C 1
ATOM 683 O O . GLU A 1 87 ? 10.676 11.260 -8.026 1.00 75.56 87 GLU A O 1
ATOM 688 N N . ASP A 1 88 ? 9.533 10.119 -9.584 1.00 74.94 88 ASP A N 1
ATOM 689 C CA . ASP A 1 88 ? 8.204 10.389 -9.028 1.00 74.94 88 ASP A CA 1
ATOM 690 C C . ASP A 1 88 ? 8.047 9.770 -7.635 1.00 74.94 88 ASP A C 1
ATOM 692 O O . ASP A 1 88 ? 7.621 10.451 -6.701 1.00 74.94 88 ASP A O 1
ATOM 696 N N . VAL A 1 89 ? 8.486 8.518 -7.455 1.00 73.69 89 VAL A N 1
ATOM 697 C CA . VAL A 1 89 ? 8.508 7.857 -6.139 1.00 73.69 89 VAL A CA 1
ATOM 698 C C . VAL A 1 89 ? 9.399 8.620 -5.155 1.00 73.69 89 VAL A C 1
ATOM 700 O O . VAL A 1 89 ? 9.012 8.817 -4.003 1.00 73.69 89 VAL A O 1
ATOM 703 N N . ARG A 1 90 ? 10.571 9.109 -5.586 1.00 71.69 90 ARG A N 1
ATOM 704 C CA . ARG A 1 90 ? 11.434 9.947 -4.736 1.00 71.69 90 ARG A CA 1
ATOM 705 C C . ARG A 1 90 ? 10.777 11.272 -4.375 1.00 71.69 90 ARG A C 1
ATOM 707 O O . ARG A 1 90 ? 10.825 11.644 -3.210 1.00 71.69 90 ARG A O 1
ATOM 714 N N . LYS A 1 91 ? 10.161 11.976 -5.328 1.00 74.62 91 LYS A N 1
ATOM 715 C CA . LYS A 1 91 ? 9.460 13.246 -5.074 1.00 74.62 91 LYS A CA 1
ATOM 716 C C . LYS A 1 91 ? 8.309 13.052 -4.097 1.00 74.62 91 LYS A C 1
ATOM 718 O O . LYS A 1 91 ? 8.166 13.837 -3.166 1.00 74.62 91 LYS A O 1
ATOM 723 N N . GLN A 1 92 ? 7.540 11.981 -4.265 1.00 72.81 92 GLN A N 1
ATOM 724 C CA . GLN A 1 92 ? 6.447 11.635 -3.366 1.00 72.81 92 GLN A CA 1
ATOM 725 C C . GLN A 1 92 ? 6.959 11.299 -1.959 1.00 72.81 92 GLN A C 1
ATOM 727 O O . GLN A 1 92 ? 6.414 11.815 -0.986 1.00 72.81 92 GLN A O 1
ATOM 732 N N . ASN A 1 93 ? 8.050 10.533 -1.845 1.00 71.19 93 ASN A N 1
ATOM 733 C CA . ASN A 1 93 ? 8.702 10.265 -0.562 1.00 71.19 93 ASN A CA 1
ATOM 734 C C . ASN A 1 93 ? 9.249 11.540 0.087 1.00 71.19 93 ASN A C 1
ATOM 736 O O . ASN A 1 93 ? 9.061 11.727 1.279 1.00 71.19 93 ASN A O 1
ATOM 740 N N . ILE A 1 94 ? 9.881 12.444 -0.666 1.00 74.62 94 ILE A N 1
ATOM 741 C CA . ILE A 1 94 ? 10.380 13.721 -0.131 1.00 74.62 94 ILE A CA 1
ATOM 742 C C . ILE A 1 94 ? 9.219 14.583 0.368 1.00 74.62 94 ILE A C 1
ATOM 744 O O . ILE A 1 94 ? 9.309 15.139 1.457 1.00 74.62 94 ILE A O 1
ATOM 748 N N . LEU A 1 95 ? 8.119 14.661 -0.381 1.00 74.69 95 LEU A N 1
ATOM 749 C CA . LEU A 1 95 ? 6.943 15.444 -0.003 1.00 74.69 95 LEU A CA 1
ATOM 750 C C . LEU A 1 95 ? 6.236 14.847 1.223 1.00 74.69 95 LEU A C 1
ATOM 752 O O . LEU A 1 95 ? 5.794 15.587 2.101 1.00 74.69 95 LEU A O 1
ATOM 756 N N . GLN A 1 96 ? 6.183 13.517 1.336 1.00 67.31 96 GLN A N 1
ATOM 757 C CA . GLN A 1 96 ? 5.705 12.851 2.547 1.00 67.31 96 GLN A CA 1
ATOM 758 C C . GLN A 1 96 ? 6.641 13.073 3.734 1.00 67.31 96 GLN A C 1
ATOM 760 O O . GLN A 1 96 ? 6.164 13.449 4.800 1.00 67.31 96 GLN A O 1
ATOM 765 N N . THR A 1 97 ? 7.954 12.929 3.558 1.00 67.81 97 THR A N 1
ATOM 766 C CA . THR A 1 97 ? 8.942 13.206 4.609 1.00 67.81 97 THR A CA 1
ATOM 767 C C . THR A 1 97 ? 8.874 14.663 5.056 1.00 67.81 97 THR A C 1
ATOM 769 O O . THR A 1 97 ? 8.909 14.927 6.250 1.00 67.81 97 THR A O 1
ATOM 772 N N . GLN A 1 98 ? 8.690 15.612 4.136 1.00 69.69 98 GLN A N 1
ATOM 773 C CA . GLN A 1 98 ? 8.499 17.025 4.464 1.00 69.69 98 GLN A CA 1
ATOM 774 C C . GLN A 1 98 ? 7.194 17.279 5.215 1.00 69.69 98 GLN A C 1
ATOM 776 O O . GLN A 1 98 ? 7.213 18.026 6.185 1.00 69.69 98 GLN A O 1
ATOM 781 N N . ARG A 1 99 ? 6.077 16.642 4.836 1.00 67.31 99 ARG A N 1
ATOM 782 C CA . ARG A 1 99 ? 4.833 16.718 5.622 1.00 67.31 99 ARG A CA 1
ATOM 783 C C . ARG A 1 99 ? 5.019 16.143 7.022 1.00 67.31 99 ARG A C 1
ATOM 785 O O . ARG A 1 99 ? 4.583 16.760 7.984 1.00 67.31 99 ARG A O 1
ATOM 792 N N . ILE A 1 100 ? 5.687 14.996 7.149 1.00 69.31 100 ILE A N 1
ATOM 793 C CA . ILE A 1 100 ? 5.985 14.370 8.445 1.00 69.31 100 ILE A CA 1
ATOM 794 C C . ILE A 1 100 ? 6.870 15.296 9.289 1.00 69.31 100 ILE A C 1
ATOM 796 O O . ILE A 1 100 ? 6.596 15.486 10.469 1.00 69.31 100 ILE A O 1
ATOM 800 N N . GLN A 1 101 ? 7.877 15.923 8.679 1.00 63.41 101 GLN A N 1
ATOM 801 C CA . GLN A 1 101 ? 8.785 16.852 9.348 1.00 63.41 101 GLN A CA 1
ATOM 802 C C . GLN A 1 101 ? 8.087 18.162 9.749 1.00 63.41 101 GLN A C 1
ATOM 804 O O . GLN A 1 101 ? 8.262 18.630 10.864 1.00 63.41 101 GLN A O 1
ATOM 809 N N . GLN A 1 102 ? 7.210 18.713 8.907 1.00 61.56 102 GLN A N 1
ATOM 810 C CA . GLN A 1 102 ? 6.389 19.881 9.252 1.00 61.56 102 GLN A CA 1
ATOM 811 C C . GLN A 1 102 ? 5.409 19.586 10.394 1.00 61.56 102 GLN A C 1
ATOM 813 O O . GLN A 1 102 ? 5.213 20.430 11.266 1.00 61.56 102 GLN A O 1
ATOM 818 N N . LEU A 1 103 ? 4.835 18.379 10.427 1.00 58.53 103 LEU A N 1
ATOM 819 C CA . LEU A 1 103 ? 4.015 17.909 11.546 1.00 58.53 103 LEU A CA 1
ATOM 820 C C . LEU A 1 103 ? 4.835 17.706 12.834 1.00 58.53 103 LEU A C 1
ATOM 822 O O . LEU A 1 103 ? 4.267 17.767 13.924 1.00 58.53 103 LEU A O 1
ATOM 826 N N . LEU A 1 104 ? 6.146 17.467 12.721 1.00 61.06 104 LEU A N 1
ATOM 827 C CA . LEU A 1 104 ? 7.074 17.359 13.850 1.00 61.06 104 LEU A CA 1
ATOM 828 C C . LEU A 1 104 ? 7.553 18.731 14.360 1.00 61.06 104 LEU A C 1
ATOM 830 O O . LEU A 1 104 ? 7.676 18.896 15.571 1.00 61.06 104 LEU A O 1
ATOM 834 N N . ASP A 1 105 ? 7.791 19.699 13.469 1.00 54.75 105 ASP A N 1
ATOM 835 C CA . ASP A 1 105 ? 8.469 20.964 13.796 1.00 54.75 105 ASP A CA 1
ATOM 836 C C . ASP A 1 105 ? 7.519 22.116 14.185 1.00 54.75 105 ASP A C 1
ATOM 838 O O . ASP A 1 105 ? 7.932 23.036 14.891 1.00 54.75 105 ASP A O 1
ATOM 842 N N . ALA A 1 106 ? 6.245 22.088 13.776 1.00 50.34 106 ALA A N 1
ATOM 843 C CA . ALA A 1 106 ? 5.270 23.124 14.131 1.00 50.34 106 ALA A CA 1
ATOM 844 C C . ALA A 1 106 ? 3.895 22.508 14.442 1.00 50.34 106 ALA A C 1
ATOM 846 O O . ALA A 1 106 ? 3.065 22.366 13.541 1.00 50.34 106 ALA A O 1
ATOM 847 N N . PRO A 1 107 ? 3.609 22.142 15.706 1.00 45.09 107 PRO A N 1
ATOM 848 C CA . PRO A 1 107 ? 2.307 21.601 16.055 1.00 45.09 107 PRO A CA 1
ATOM 849 C C . PRO A 1 107 ? 1.268 22.732 15.957 1.00 45.09 107 PRO A C 1
ATOM 851 O O . PRO A 1 107 ? 1.383 23.722 16.686 1.00 45.09 107 PRO A O 1
ATOM 854 N N . PRO A 1 108 ? 0.247 22.640 15.082 1.00 44.03 108 PRO A N 1
ATOM 855 C CA . PRO A 1 108 ? -0.837 23.611 15.085 1.00 44.03 108 PRO A CA 1
ATOM 856 C C . PRO A 1 108 ? -1.512 23.571 16.458 1.00 44.03 108 PRO A C 1
ATOM 858 O O . PRO A 1 108 ? -1.905 22.503 16.929 1.00 44.03 108 PRO A O 1
ATOM 861 N N . ALA A 1 109 ? -1.653 24.740 17.088 1.00 46.94 109 ALA A N 1
ATOM 862 C CA . ALA A 1 109 ? -2.056 24.943 18.487 1.00 46.94 109 ALA A CA 1
ATOM 863 C C . ALA A 1 109 ? -3.442 24.375 18.887 1.00 46.94 109 ALA A C 1
ATOM 865 O O . ALA A 1 109 ? -3.876 24.542 20.024 1.00 46.94 109 ALA A O 1
ATOM 866 N N . GLN A 1 110 ? -4.124 23.672 17.981 1.00 44.38 110 GLN A N 1
ATOM 867 C CA . GLN A 1 110 ? -5.397 22.986 18.200 1.00 44.38 110 GLN A CA 1
ATOM 868 C C . GLN A 1 110 ? -5.287 21.454 18.298 1.00 44.38 110 GLN A C 1
ATOM 870 O O . GLN A 1 110 ? -6.227 20.819 18.766 1.00 44.38 110 GLN A O 1
ATOM 875 N N . HIS A 1 111 ? -4.156 20.847 17.923 1.00 50.16 111 HIS A N 1
ATOM 876 C CA . HIS A 1 111 ? -4.001 19.388 17.882 1.00 50.16 111 HIS A CA 1
ATOM 877 C C . HIS A 1 111 ? -3.066 18.915 18.996 1.00 50.16 111 HIS A C 1
ATOM 879 O O . HIS A 1 111 ? -1.890 18.612 18.792 1.00 50.16 111 HIS A O 1
ATOM 885 N N . LYS A 1 112 ? -3.603 18.863 20.218 1.00 47.44 112 LYS A N 1
ATOM 886 C CA . LYS A 1 112 ? -2.968 18.149 21.329 1.00 47.44 112 LYS A CA 1
ATOM 887 C C . LYS A 1 112 ? -2.820 16.675 20.922 1.00 47.44 112 LYS A C 1
ATOM 889 O O . LYS A 1 112 ? -3.796 15.939 20.924 1.00 47.44 112 LYS A O 1
ATOM 894 N N . ASN A 1 113 ? -1.581 16.269 20.647 1.00 56.75 113 ASN A N 1
ATOM 895 C CA . ASN A 1 113 ? -1.101 14.890 20.511 1.00 56.75 113 ASN A CA 1
ATOM 896 C C . ASN A 1 113 ? -1.425 14.149 19.200 1.00 56.75 113 ASN A C 1
ATOM 898 O O . ASN A 1 113 ? -2.191 13.201 19.231 1.00 56.75 113 ASN A O 1
ATOM 902 N N . CYS A 1 114 ? -0.680 14.402 18.116 1.00 67.44 114 CYS A N 1
ATOM 903 C CA . CYS A 1 114 ? -0.462 13.416 17.032 1.00 67.44 114 CYS A CA 1
ATOM 904 C C . CYS A 1 114 ? 0.433 12.238 17.495 1.00 67.44 114 CYS A C 1
ATOM 906 O O . CYS A 1 114 ? 1.390 11.834 16.825 1.00 67.44 114 CYS A O 1
ATOM 908 N N . LYS A 1 115 ? 0.232 11.756 18.726 1.00 80.88 115 LYS A N 1
ATOM 909 C CA . LYS A 1 115 ? 1.121 10.781 19.370 1.00 80.88 115 LYS A CA 1
ATOM 910 C C . LYS A 1 115 ? 0.842 9.375 18.851 1.00 80.88 115 LYS A C 1
ATOM 912 O O . LYS A 1 115 ? 1.775 8.581 18.741 1.00 80.88 115 LYS A O 1
ATOM 917 N N . LEU A 1 116 ? -0.414 9.067 18.537 1.00 84.31 116 LEU A N 1
ATOM 918 C CA . LEU A 1 116 ? -0.823 7.731 18.123 1.00 84.31 116 LEU A CA 1
ATOM 919 C C . LEU A 1 116 ? -0.477 7.488 16.656 1.00 84.31 116 LEU A C 1
ATOM 921 O O . LEU A 1 116 ? -0.014 6.405 16.310 1.00 84.31 116 LEU A O 1
ATOM 925 N N . ILE A 1 117 ? -0.584 8.499 15.798 1.00 87.75 117 ILE A N 1
ATOM 926 C CA . ILE A 1 117 ? -0.207 8.357 14.391 1.00 87.75 117 ILE A CA 1
ATOM 927 C C . ILE A 1 117 ? 1.294 8.150 14.209 1.00 87.75 117 ILE A C 1
ATOM 929 O O . ILE A 1 117 ? 1.720 7.396 13.333 1.00 87.75 117 ILE A O 1
ATOM 933 N N . ARG A 1 118 ? 2.110 8.734 15.099 1.00 85.50 118 ARG A N 1
ATOM 934 C CA . ARG A 1 118 ? 3.554 8.488 15.131 1.00 85.50 118 ARG A CA 1
ATOM 935 C C . ARG A 1 118 ? 3.861 7.006 15.329 1.00 85.50 118 ARG A C 1
ATOM 937 O O . ARG A 1 118 ? 4.787 6.518 14.687 1.00 85.50 118 ARG A O 1
ATOM 944 N N . LYS A 1 119 ? 3.059 6.289 16.130 1.00 88.00 119 LYS A N 1
ATOM 945 C CA . LYS A 1 119 ? 3.181 4.832 16.299 1.00 88.00 119 LYS A CA 1
ATOM 946 C C . LYS A 1 119 ? 3.014 4.094 14.972 1.00 88.00 119 LYS A C 1
ATOM 948 O O . LYS A 1 119 ? 3.819 3.224 14.664 1.00 88.00 119 LYS A O 1
ATOM 953 N N . LEU A 1 120 ? 2.041 4.491 14.145 1.00 88.56 120 LEU A N 1
ATOM 954 C CA . LEU A 1 120 ? 1.837 3.895 12.817 1.00 88.56 120 LEU A CA 1
ATOM 955 C C . LEU A 1 120 ? 3.006 4.174 11.866 1.00 88.56 120 LEU A C 1
ATOM 957 O O . LEU A 1 120 ? 3.411 3.301 11.099 1.00 88.56 120 LEU A O 1
ATOM 961 N N . ILE A 1 121 ? 3.570 5.384 11.918 1.00 86.00 121 ILE A N 1
ATOM 962 C CA . ILE A 1 121 ? 4.705 5.771 11.071 1.00 86.00 121 ILE A CA 1
ATOM 963 C C . ILE A 1 121 ? 5.930 4.907 11.391 1.00 86.00 121 ILE A C 1
ATOM 965 O O . ILE A 1 121 ? 6.539 4.372 10.463 1.00 86.00 121 ILE A O 1
ATOM 969 N N . ILE A 1 122 ? 6.244 4.717 12.678 1.00 87.94 122 ILE A N 1
ATOM 970 C CA . ILE A 1 122 ? 7.412 3.948 13.146 1.00 87.94 122 ILE A CA 1
ATOM 971 C C . ILE A 1 122 ? 7.154 2.437 13.296 1.00 87.94 122 ILE A C 1
ATOM 973 O O . ILE A 1 122 ? 8.010 1.732 13.822 1.00 87.94 122 ILE A O 1
ATOM 977 N N . ASN A 1 123 ? 6.003 1.936 12.835 1.00 88.94 123 ASN A N 1
ATOM 978 C CA . ASN A 1 123 ? 5.598 0.526 12.924 1.00 88.94 123 ASN A CA 1
ATOM 979 C C . ASN A 1 123 ? 5.477 -0.027 14.359 1.00 88.94 123 ASN A C 1
ATOM 981 O O . ASN A 1 123 ? 5.659 -1.222 14.591 1.00 88.94 123 ASN A O 1
ATOM 985 N N . GLU A 1 124 ? 5.162 0.824 15.333 1.00 90.06 124 GLU A N 1
ATOM 986 C CA . GLU A 1 124 ? 4.909 0.390 16.704 1.00 90.06 124 GLU A CA 1
ATOM 987 C C . GLU A 1 124 ? 3.528 -0.274 16.813 1.00 90.06 124 GLU A C 1
ATOM 989 O O . GLU A 1 124 ? 2.559 0.122 16.160 1.00 90.06 124 GLU A O 1
ATOM 994 N N . SER A 1 125 ? 3.435 -1.296 17.665 1.00 90.50 125 SER A N 1
ATOM 995 C CA . SER A 1 125 ? 2.194 -2.033 17.882 1.00 90.50 125 SER A CA 1
ATOM 996 C C . SER A 1 125 ? 1.102 -1.160 18.505 1.00 90.50 125 SER A C 1
ATOM 998 O O . SER A 1 125 ? 1.322 -0.437 19.480 1.00 90.50 125 SER A O 1
ATOM 1000 N N . ILE A 1 126 ? -0.113 -1.295 17.976 1.00 92.19 126 ILE A N 1
ATOM 1001 C CA . ILE A 1 126 ? -1.342 -0.675 18.485 1.00 92.19 126 ILE A CA 1
ATOM 1002 C C . ILE A 1 126 ? -2.268 -1.689 19.169 1.00 92.19 126 ILE A C 1
ATOM 1004 O O . ILE A 1 126 ? -3.424 -1.392 19.470 1.00 92.19 126 ILE A O 1
ATOM 1008 N N . ALA A 1 127 ? -1.788 -2.910 19.417 1.00 87.75 127 ALA A N 1
ATOM 1009 C CA . ALA A 1 127 ? -2.616 -3.988 19.947 1.00 87.75 127 ALA A CA 1
ATOM 1010 C C . ALA A 1 127 ? -3.217 -3.678 21.327 1.00 87.75 127 ALA A C 1
ATOM 1012 O O . ALA A 1 127 ? -4.329 -4.116 21.610 1.00 87.75 127 ALA A O 1
ATOM 1013 N N . GLN A 1 128 ? -2.492 -2.904 22.139 1.00 87.75 128 GLN A N 1
ATOM 1014 C CA . GLN A 1 128 ? -2.858 -2.532 23.507 1.00 87.75 128 GLN A CA 1
ATOM 1015 C C . GLN A 1 128 ? -3.710 -1.256 23.597 1.00 87.75 128 GLN A C 1
ATOM 1017 O O . GLN A 1 128 ? -4.064 -0.858 24.703 1.00 87.75 128 GLN A O 1
ATOM 1022 N N . LEU A 1 129 ? -4.042 -0.608 22.470 1.00 89.50 129 LEU A N 1
ATOM 1023 C CA . LEU A 1 129 ? -4.873 0.596 22.495 1.00 89.50 129 LEU A CA 1
ATOM 1024 C C . LEU A 1 129 ? -6.294 0.272 22.966 1.00 89.50 129 LEU A C 1
ATOM 1026 O O . LEU A 1 129 ? -6.949 -0.638 22.446 1.00 89.50 129 LEU A O 1
ATOM 1030 N N . SER A 1 130 ? -6.789 1.075 23.900 1.00 89.19 130 SER A N 1
ATOM 1031 C CA . SER A 1 130 ? -8.179 1.079 24.351 1.00 89.19 130 SER A CA 1
ATOM 1032 C C . SER A 1 130 ? -9.145 1.505 23.236 1.00 89.19 130 SER A C 1
ATOM 1034 O O . SER A 1 130 ? -8.751 2.012 22.182 1.00 89.19 130 SER A O 1
ATOM 1036 N N . ALA A 1 131 ? -10.448 1.296 23.441 1.00 86.38 131 ALA A N 1
ATOM 1037 C CA . ALA A 1 131 ? -11.461 1.678 22.454 1.00 86.38 131 ALA A CA 1
ATOM 1038 C C . ALA A 1 131 ? -11.448 3.190 22.154 1.00 86.38 131 ALA A C 1
ATOM 1040 O O . ALA A 1 131 ? -11.556 3.580 20.992 1.00 86.38 131 ALA A O 1
ATOM 1041 N N . SER A 1 132 ? -11.251 4.027 23.178 1.00 87.31 132 SER A N 1
ATOM 1042 C CA . SER A 1 132 ? -11.131 5.481 23.030 1.00 87.31 132 SER A CA 1
ATOM 1043 C C . SER A 1 132 ? -9.862 5.881 22.279 1.00 87.31 132 SER A C 1
ATOM 1045 O O . SER A 1 132 ? -9.927 6.722 21.390 1.00 87.31 132 SER A O 1
ATOM 1047 N N . GLU A 1 133 ? -8.725 5.239 22.557 1.00 89.81 133 GLU A N 1
ATOM 1048 C CA . GLU A 1 133 ? -7.474 5.508 21.834 1.00 89.81 133 GLU A CA 1
ATOM 1049 C C . GLU A 1 133 ? -7.544 5.079 20.365 1.00 89.81 133 GLU A C 1
ATOM 1051 O O . GLU A 1 133 ? -6.991 5.750 19.501 1.00 89.81 133 GLU A O 1
ATOM 1056 N N . ASN A 1 134 ? -8.253 3.993 20.045 1.00 89.19 134 ASN A N 1
ATOM 1057 C CA . ASN A 1 134 ? -8.472 3.609 18.649 1.00 89.19 134 ASN A CA 1
ATOM 1058 C C . ASN A 1 134 ? -9.329 4.641 17.895 1.00 89.19 134 ASN A C 1
ATOM 1060 O O . ASN A 1 134 ? -9.069 4.895 16.722 1.00 89.19 134 ASN A O 1
ATOM 1064 N N . LEU A 1 135 ? -10.334 5.238 18.546 1.00 88.94 135 LEU A N 1
ATOM 1065 C CA . LEU A 1 135 ? -11.131 6.319 17.953 1.00 88.94 135 LEU A CA 1
ATOM 1066 C C . LEU A 1 135 ? -10.289 7.581 17.749 1.00 88.94 135 LEU A C 1
ATOM 1068 O O . LEU A 1 135 ? -10.289 8.137 16.655 1.00 88.94 135 LEU A O 1
ATOM 1072 N N . GLN A 1 136 ? -9.502 7.964 18.755 1.00 89.69 136 GLN A N 1
ATOM 1073 C CA . GLN A 1 136 ? -8.576 9.089 18.649 1.00 89.69 136 GLN A CA 1
ATOM 1074 C C . GLN A 1 136 ? -7.550 8.872 17.526 1.00 89.69 136 GLN A C 1
ATOM 1076 O O . GLN A 1 136 ? -7.275 9.778 16.746 1.00 89.69 136 GLN A O 1
ATOM 1081 N N . LEU A 1 137 ? -7.021 7.655 17.376 1.00 90.88 137 LEU A N 1
ATOM 1082 C CA . LEU A 1 137 ? -6.113 7.330 16.279 1.00 90.88 137 LEU A CA 1
ATOM 1083 C C . LEU A 1 137 ? -6.790 7.483 14.909 1.00 90.88 137 LEU A C 1
ATOM 1085 O O . LEU A 1 137 ? -6.157 7.952 13.967 1.00 90.88 137 LEU A O 1
ATOM 1089 N N . VAL A 1 138 ? -8.068 7.117 14.780 1.00 91.00 138 VAL A N 1
ATOM 1090 C CA . VAL A 1 138 ? -8.833 7.341 13.543 1.00 91.00 138 VAL A CA 1
ATOM 1091 C C . VAL A 1 138 ? -8.990 8.833 13.246 1.00 91.00 138 VAL A C 1
ATOM 1093 O O . VAL A 1 138 ? -8.865 9.224 12.086 1.00 91.00 138 VAL A O 1
ATOM 1096 N N . GLU A 1 139 ? -9.227 9.665 14.260 1.00 89.06 139 GLU A N 1
ATOM 1097 C CA . GLU A 1 139 ? -9.263 11.125 14.110 1.00 89.06 139 GLU A CA 1
ATOM 1098 C C . GLU A 1 139 ? -7.906 11.672 13.655 1.00 89.06 139 GLU A C 1
ATOM 1100 O O . GLU A 1 139 ? -7.846 12.417 12.677 1.00 89.06 139 GLU A O 1
ATOM 1105 N N . GLU A 1 140 ? -6.807 11.231 14.277 1.00 88.44 140 GLU A N 1
ATOM 1106 C CA . GLU A 1 140 ? -5.452 11.597 13.852 1.00 88.44 140 GLU A CA 1
ATOM 1107 C C . GLU A 1 140 ? -5.180 11.151 12.402 1.00 88.44 140 GLU A C 1
ATOM 1109 O O . GLU A 1 140 ? -4.574 11.893 11.629 1.00 88.44 140 GLU A O 1
ATOM 1114 N N . CYS A 1 141 ? -5.663 9.974 11.984 1.00 89.31 141 CYS A N 1
ATOM 1115 C CA . CYS A 1 141 ? -5.486 9.468 10.617 1.00 89.31 141 CYS A CA 1
ATOM 1116 C C . CYS A 1 141 ? -6.126 10.367 9.546 1.00 89.31 141 CYS A C 1
ATOM 1118 O O . CYS A 1 141 ? -5.659 10.362 8.404 1.00 89.31 141 CYS A O 1
ATOM 1120 N N . GLN A 1 142 ? -7.139 11.174 9.891 1.00 88.44 142 GLN A N 1
ATOM 1121 C CA . GLN A 1 142 ? -7.735 12.141 8.956 1.00 88.44 142 GLN A CA 1
ATOM 1122 C C . GLN A 1 142 ? -6.727 13.191 8.484 1.00 88.44 142 GLN A C 1
ATOM 1124 O O . GLN A 1 142 ? -6.857 13.712 7.377 1.00 88.44 142 GLN A O 1
ATOM 1129 N N . ILE A 1 143 ? -5.707 13.472 9.301 1.00 83.12 143 ILE A N 1
ATOM 1130 C CA . ILE A 1 143 ? -4.645 14.433 8.992 1.00 83.12 143 ILE A CA 1
ATOM 1131 C C . ILE A 1 143 ? -3.746 13.901 7.867 1.00 83.12 143 ILE A C 1
ATOM 1133 O O . ILE A 1 143 ? -3.289 14.673 7.025 1.00 83.12 143 ILE A O 1
ATOM 1137 N N . ILE A 1 144 ? -3.496 12.587 7.830 1.00 82.31 144 ILE A N 1
ATOM 1138 C CA . ILE A 1 144 ? -2.626 11.968 6.817 1.00 82.31 144 ILE A CA 1
ATOM 1139 C C . ILE A 1 144 ? -3.376 11.701 5.513 1.00 82.31 144 ILE A C 1
ATOM 1141 O O . ILE A 1 144 ? -2.789 11.855 4.441 1.00 82.31 144 ILE A O 1
ATOM 1145 N N . ASP A 1 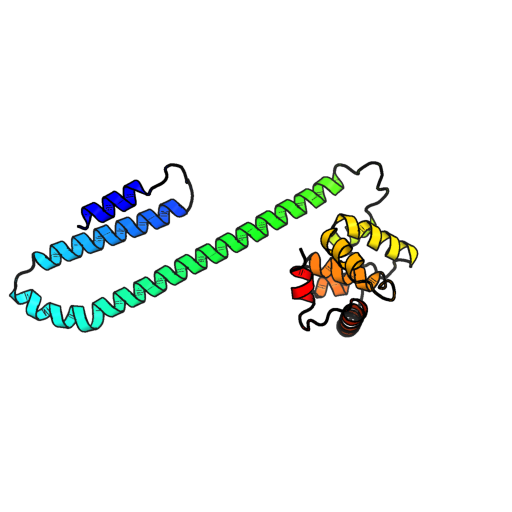145 ? -4.650 11.312 5.586 1.00 86.56 145 ASP A N 1
ATOM 1146 C CA . ASP A 1 145 ? -5.369 10.768 4.432 1.00 86.56 145 ASP A CA 1
ATOM 1147 C C . ASP A 1 145 ? -6.783 11.334 4.270 1.00 86.56 145 ASP A C 1
ATOM 1149 O O . ASP A 1 145 ? -7.793 10.628 4.311 1.00 86.56 145 ASP A O 1
ATOM 1153 N N . LEU A 1 146 ? -6.860 12.649 4.074 1.00 88.75 146 LEU A N 1
ATOM 1154 C CA . LEU A 1 146 ? -8.130 13.360 3.929 1.00 88.75 146 LEU A CA 1
ATOM 1155 C C . LEU A 1 146 ? -8.995 12.826 2.770 1.00 88.75 146 LEU A C 1
ATOM 1157 O O . LEU A 1 146 ? -10.220 12.774 2.889 1.00 88.75 146 LEU A O 1
ATOM 1161 N N . GLU A 1 147 ? -8.374 12.415 1.662 1.00 89.69 147 GLU A N 1
ATOM 1162 C CA . GLU A 1 147 ? -9.060 11.855 0.488 1.00 89.69 147 GLU A CA 1
ATOM 1163 C C . GLU A 1 147 ? -9.839 10.587 0.846 1.00 89.69 147 GLU A C 1
ATOM 1165 O O . GLU A 1 147 ? -11.031 10.484 0.542 1.00 89.69 147 GLU A O 1
ATOM 1170 N N . PHE A 1 148 ? -9.208 9.654 1.566 1.00 91.69 148 PHE A N 1
ATOM 1171 C CA . PHE A 1 148 ? -9.867 8.433 2.014 1.00 91.69 148 PHE A CA 1
ATOM 1172 C C . PHE A 1 148 ? -11.058 8.727 2.930 1.00 91.69 148 PHE A C 1
ATOM 1174 O O . PHE A 1 148 ? -12.130 8.154 2.742 1.00 91.69 148 PHE A O 1
ATOM 1181 N N . PHE A 1 149 ? -10.920 9.648 3.886 1.00 90.94 149 PHE A N 1
ATOM 1182 C CA . PHE A 1 149 ? -12.028 9.997 4.780 1.00 90.94 149 PHE A CA 1
ATOM 1183 C C . PHE A 1 149 ? -13.161 10.736 4.059 1.00 90.94 149 PHE A C 1
ATOM 1185 O O . PHE A 1 149 ? -14.333 10.528 4.380 1.00 90.94 149 PHE A O 1
ATOM 1192 N N . ASN 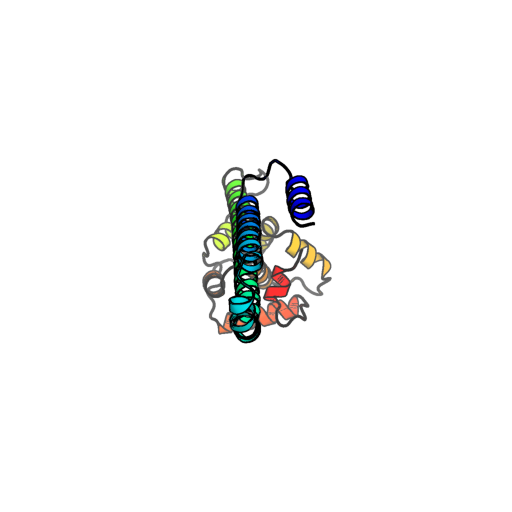A 1 150 ? -12.849 11.551 3.051 1.00 90.44 150 ASN A N 1
ATOM 1193 C CA . ASN A 1 150 ? -13.860 12.158 2.187 1.00 90.44 150 ASN A CA 1
ATOM 1194 C C . ASN A 1 150 ? -14.601 11.107 1.356 1.00 90.44 150 ASN A C 1
ATOM 1196 O O . ASN A 1 150 ? -15.822 11.185 1.230 1.00 90.44 150 ASN A O 1
ATOM 1200 N N . TRP A 1 151 ? -13.888 10.119 0.814 1.00 91.00 151 TRP A N 1
ATOM 1201 C CA . TRP A 1 151 ? -14.500 8.976 0.143 1.00 91.00 151 TRP A CA 1
ATOM 1202 C C . TRP A 1 151 ? -15.386 8.179 1.105 1.00 91.00 151 TRP A C 1
ATOM 1204 O O . TRP A 1 151 ? -16.543 7.919 0.783 1.00 91.00 151 TRP A O 1
ATOM 1214 N N . LEU A 1 152 ? -14.896 7.881 2.312 1.00 89.50 152 LEU A N 1
ATOM 1215 C CA . LEU A 1 152 ? -15.608 7.099 3.321 1.00 89.50 152 LEU A CA 1
ATOM 1216 C C . LEU A 1 152 ? -16.949 7.738 3.706 1.00 89.50 152 LEU A C 1
ATOM 1218 O O . LEU A 1 152 ? -17.962 7.047 3.788 1.00 89.50 152 LEU A O 1
ATOM 1222 N N . ARG A 1 153 ? -16.983 9.065 3.880 1.00 88.38 153 ARG A N 1
ATOM 1223 C CA . ARG A 1 153 ? -18.221 9.813 4.173 1.00 88.38 153 ARG A CA 1
ATOM 1224 C C . ARG A 1 153 ? -19.251 9.734 3.039 1.00 88.38 153 ARG A C 1
ATOM 1226 O O . ARG A 1 153 ? -20.444 9.805 3.312 1.00 88.38 153 ARG A O 1
ATOM 1233 N N . LYS A 1 154 ? -18.8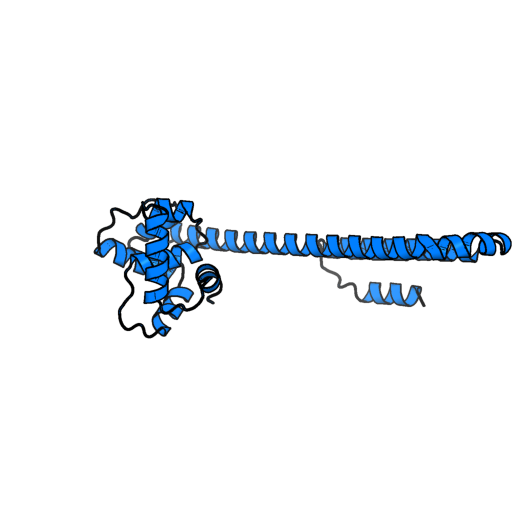11 9.573 1.786 1.00 88.88 154 LYS A N 1
ATOM 1234 C CA . LYS A 1 154 ? -19.694 9.451 0.611 1.00 88.88 154 LYS A CA 1
ATOM 1235 C C . LYS A 1 154 ? -20.299 8.054 0.448 1.00 88.88 154 LYS A C 1
ATOM 1237 O O . LYS A 1 154 ? -21.272 7.917 -0.281 1.00 88.88 154 LYS A O 1
ATOM 1242 N N . GLN A 1 155 ? -19.757 7.027 1.110 1.00 82.88 155 GLN A N 1
ATOM 1243 C CA . GLN A 1 155 ? -20.188 5.635 0.920 1.00 82.88 155 GLN A CA 1
ATOM 1244 C C . GLN A 1 155 ? -21.550 5.289 1.551 1.00 82.88 155 GLN A C 1
ATOM 1246 O O . GLN A 1 155 ? -21.986 4.151 1.421 1.00 82.88 155 GLN A O 1
ATOM 1251 N N . HIS A 1 156 ? -22.228 6.231 2.228 1.00 76.81 156 HIS A N 1
ATOM 1252 C CA . HIS A 1 156 ? -23.550 6.031 2.854 1.00 76.81 156 HIS A CA 1
ATOM 1253 C C . HIS A 1 156 ? -23.696 4.671 3.572 1.00 76.81 156 HIS A C 1
ATOM 1255 O O . HIS A 1 156 ? -24.687 3.957 3.415 1.00 76.81 156 HIS A O 1
ATOM 1261 N N . LEU A 1 157 ? -22.675 4.293 4.349 1.00 81.88 157 LEU A N 1
ATOM 1262 C CA . LEU A 1 157 ? -22.614 2.992 5.010 1.00 81.88 157 LEU A CA 1
ATOM 1263 C C . LEU A 1 157 ? -23.696 2.885 6.093 1.00 81.88 157 LEU A C 1
ATOM 1265 O O . LEU A 1 157 ? -23.880 3.807 6.886 1.00 81.88 157 LEU A O 1
ATOM 1269 N N . GLN A 1 158 ? -24.372 1.733 6.162 1.00 72.50 158 GLN A N 1
ATOM 1270 C CA . GLN A 1 158 ? -25.436 1.474 7.146 1.00 72.50 158 GLN A CA 1
ATOM 1271 C C . GLN A 1 158 ? -24.942 1.552 8.599 1.00 72.50 158 GLN A C 1
ATOM 1273 O O . GLN A 1 158 ? -25.701 1.900 9.499 1.00 72.50 158 GLN A O 1
ATOM 1278 N N . GLN A 1 159 ? -23.669 1.227 8.832 1.00 81.12 159 GLN A N 1
ATOM 1279 C CA . GLN A 1 159 ? -23.030 1.314 10.137 1.00 81.12 159 GLN A CA 1
ATOM 1280 C C . GLN A 1 159 ? -21.605 1.842 9.982 1.00 81.12 159 GLN A C 1
ATOM 1282 O O . GLN A 1 159 ? -20.911 1.506 9.020 1.00 81.12 159 GLN A O 1
ATOM 1287 N N . ALA A 1 160 ? -21.163 2.653 10.946 1.00 81.44 160 ALA A N 1
ATOM 1288 C CA . ALA A 1 160 ? -19.791 3.138 10.984 1.00 81.44 160 ALA A CA 1
ATOM 1289 C C . ALA A 1 160 ? -18.812 1.947 11.054 1.00 81.44 160 ALA A C 1
ATOM 1291 O O . ALA A 1 160 ? -18.979 1.075 11.917 1.00 81.44 160 ALA A O 1
ATOM 1292 N N . PRO A 1 161 ? -17.795 1.882 10.173 1.00 87.25 161 PRO A N 1
ATOM 1293 C CA . PRO A 1 161 ? -16.815 0.810 10.221 1.00 87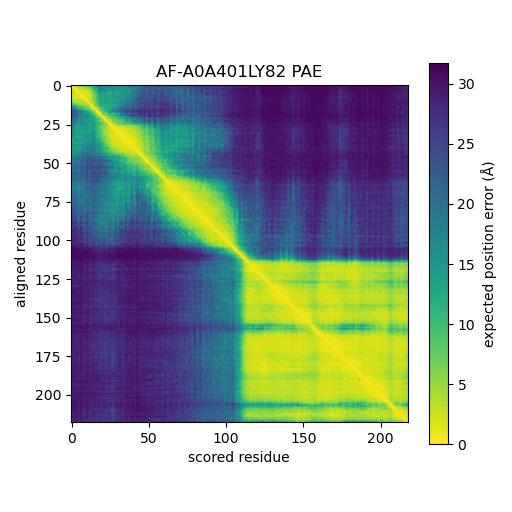.25 161 PRO A CA 1
ATOM 1294 C C . PRO A 1 161 ? -16.040 0.842 11.542 1.00 87.25 161 PRO A C 1
ATOM 1296 O O . PRO A 1 161 ? -15.746 1.924 12.059 1.00 87.25 161 PRO A O 1
ATOM 1299 N N . PRO A 1 162 ? -15.648 -0.321 12.084 1.00 91.44 162 PRO A N 1
ATOM 1300 C CA . PRO A 1 162 ? -14.790 -0.373 13.256 1.00 91.44 162 PRO A CA 1
ATOM 1301 C C . PRO A 1 162 ? -13.470 0.382 13.040 1.00 91.44 162 PRO A C 1
ATOM 1303 O O . PRO A 1 162 ? -12.894 0.294 11.952 1.00 91.44 162 PRO A O 1
ATOM 1306 N N . PRO A 1 163 ? -12.915 1.026 14.084 1.00 92.56 163 PRO A N 1
ATOM 1307 C CA . PRO A 1 163 ? -11.666 1.776 13.973 1.00 92.56 163 PRO A CA 1
ATOM 1308 C C . PRO A 1 163 ? -10.511 0.980 13.362 1.00 92.56 163 PRO A C 1
ATOM 1310 O O . PRO A 1 163 ? -9.774 1.495 12.531 1.00 92.56 163 PRO A O 1
ATOM 1313 N N . ARG A 1 164 ? -10.383 -0.308 13.706 1.00 92.81 164 ARG A N 1
ATOM 1314 C CA . ARG A 1 164 ? -9.329 -1.168 13.147 1.00 92.81 164 ARG A CA 1
ATOM 1315 C C . ARG A 1 164 ? -9.457 -1.399 11.641 1.00 92.81 164 ARG A C 1
ATOM 1317 O O . ARG A 1 164 ? -8.433 -1.480 10.971 1.00 92.81 164 ARG A O 1
ATOM 1324 N N . ASP A 1 165 ? -10.677 -1.467 11.109 1.00 93.00 165 ASP A N 1
ATOM 1325 C CA . ASP A 1 165 ? -10.904 -1.628 9.668 1.00 93.00 165 ASP A CA 1
ATOM 1326 C C . ASP A 1 165 ? -10.495 -0.343 8.927 1.00 93.00 165 ASP A C 1
ATOM 1328 O O . ASP A 1 165 ? -9.861 -0.398 7.874 1.00 93.00 165 ASP A O 1
ATOM 1332 N N . ILE A 1 166 ? -10.787 0.818 9.524 1.00 93.19 166 ILE A N 1
ATOM 1333 C CA . ILE A 1 166 ? -10.371 2.138 9.031 1.00 93.19 166 ILE A CA 1
ATOM 1334 C C . ILE A 1 166 ? -8.844 2.267 9.054 1.00 93.19 166 ILE A C 1
ATOM 1336 O O . ILE A 1 166 ? -8.239 2.598 8.036 1.00 93.19 166 ILE A O 1
ATOM 1340 N N . ILE A 1 167 ? -8.211 1.947 10.186 1.00 94.19 167 ILE A N 1
ATOM 1341 C CA . ILE A 1 167 ? -6.751 1.997 10.348 1.00 94.19 167 ILE A CA 1
ATOM 1342 C C . ILE A 1 167 ? -6.066 1.070 9.337 1.00 94.19 167 ILE A C 1
ATOM 1344 O O . ILE A 1 167 ? -5.069 1.458 8.738 1.00 94.19 167 ILE A O 1
ATOM 1348 N N . LEU A 1 168 ? -6.614 -0.123 9.080 1.00 95.00 168 LEU A N 1
ATOM 1349 C CA . LEU A 1 168 ? -6.086 -1.031 8.060 1.00 95.00 168 LEU A CA 1
ATOM 1350 C C . LEU A 1 168 ? -6.063 -0.375 6.669 1.00 95.00 168 LEU A C 1
ATOM 1352 O O . LEU A 1 168 ? -5.059 -0.480 5.966 1.00 95.00 16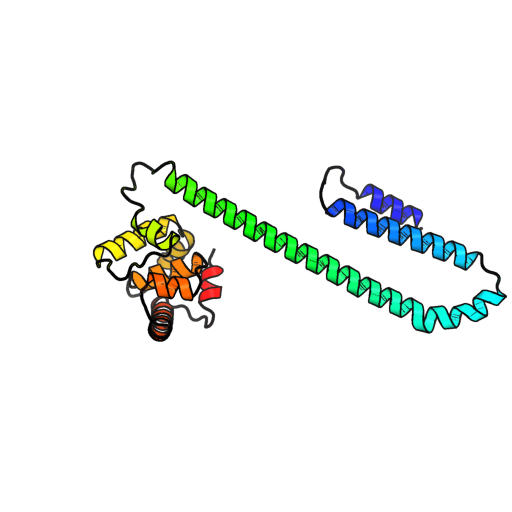8 LEU A O 1
ATOM 1356 N N . CYS A 1 169 ? -7.134 0.323 6.282 1.00 93.38 169 CYS A N 1
ATOM 1357 C CA . CYS A 1 169 ? -7.200 1.028 4.997 1.00 93.38 169 CYS A CA 1
ATOM 1358 C C . CYS A 1 169 ? -6.148 2.135 4.903 1.00 93.38 169 CYS A C 1
ATOM 1360 O O . CYS A 1 169 ? -5.461 2.251 3.887 1.00 93.38 169 CYS A O 1
ATOM 1362 N N . VAL A 1 170 ? -5.991 2.907 5.981 1.00 93.50 170 VAL A N 1
ATOM 1363 C CA . VAL A 1 170 ? -4.984 3.969 6.071 1.00 93.50 170 VAL A CA 1
ATOM 1364 C C . VAL A 1 170 ? -3.579 3.381 5.945 1.00 93.50 170 VAL A C 1
ATOM 1366 O O . VAL A 1 170 ? -2.794 3.874 5.146 1.00 93.50 170 VAL A O 1
ATOM 1369 N N . LEU A 1 171 ? -3.264 2.278 6.630 1.00 93.94 171 LEU A N 1
ATOM 1370 C CA . LEU A 1 171 ? -1.955 1.619 6.515 1.00 93.94 171 LEU A CA 1
ATOM 1371 C C . LEU A 1 171 ? -1.660 1.138 5.084 1.00 93.94 171 LEU A C 1
ATOM 1373 O O . LEU A 1 171 ? -0.536 1.283 4.602 1.00 93.94 171 LEU A O 1
ATOM 1377 N N . ILE A 1 172 ? -2.667 0.619 4.378 1.00 92.38 172 ILE A N 1
ATOM 1378 C CA . ILE A 1 172 ? -2.539 0.210 2.969 1.00 92.38 172 ILE A CA 1
ATOM 1379 C C . ILE A 1 172 ? -2.259 1.415 2.065 1.00 92.38 172 ILE A C 1
ATOM 1381 O O . ILE A 1 172 ? -1.424 1.320 1.157 1.00 92.38 172 ILE A O 1
ATOM 1385 N N . ARG A 1 173 ? -2.925 2.549 2.313 1.00 92.12 173 ARG A N 1
ATOM 1386 C CA . ARG A 1 173 ? -2.711 3.811 1.584 1.00 92.12 173 ARG A CA 1
ATOM 1387 C C . ARG A 1 173 ? -1.394 4.497 1.952 1.00 92.12 173 ARG A C 1
ATOM 1389 O O . ARG A 1 173 ? -0.781 5.121 1.092 1.00 92.12 173 ARG A O 1
ATOM 1396 N N . MET A 1 174 ? -0.883 4.267 3.160 1.00 89.88 174 MET A N 1
ATOM 1397 C CA . MET A 1 174 ? 0.486 4.597 3.576 1.00 89.88 174 MET A CA 1
ATOM 1398 C C . MET A 1 174 ? 1.549 3.661 2.974 1.00 89.88 174 MET A C 1
ATOM 1400 O O . MET A 1 174 ? 2.724 3.793 3.303 1.00 89.88 174 MET A O 1
ATOM 1404 N N . LEU A 1 175 ? 1.158 2.723 2.103 1.00 90.25 175 LEU A N 1
ATOM 1405 C CA . LEU A 1 175 ? 2.045 1.770 1.428 1.00 90.25 175 LEU A CA 1
ATOM 1406 C C . LEU A 1 175 ? 2.828 0.852 2.380 1.00 90.25 175 LEU A C 1
ATOM 1408 O O . LEU A 1 175 ? 3.879 0.337 2.000 1.00 90.25 175 LEU A O 1
ATOM 1412 N N . LYS A 1 176 ? 2.302 0.606 3.587 1.00 91.38 176 LYS A N 1
ATOM 1413 C CA . LYS A 1 176 ? 2.907 -0.340 4.528 1.00 91.38 176 LYS A CA 1
ATOM 1414 C C . LYS A 1 176 ? 2.927 -1.748 3.942 1.00 91.38 176 LYS A C 1
ATOM 1416 O O . LYS A 1 176 ? 1.980 -2.166 3.263 1.00 91.38 176 LYS A O 1
ATOM 1421 N N . THR A 1 177 ? 4.007 -2.480 4.195 1.00 92.56 177 THR A N 1
ATOM 1422 C CA . THR A 1 177 ? 4.106 -3.882 3.788 1.00 92.56 177 THR A CA 1
ATOM 1423 C C . THR A 1 177 ? 3.185 -4.743 4.640 1.00 92.56 177 THR A C 1
ATOM 1425 O O . THR A 1 177 ? 2.736 -4.359 5.724 1.00 92.56 177 THR A O 1
ATOM 1428 N N . LYS A 1 178 ? 2.902 -5.951 4.156 1.00 92.94 178 LYS A N 1
ATOM 1429 C CA . LYS A 1 178 ? 2.111 -6.917 4.912 1.00 92.94 178 LYS A CA 1
ATOM 1430 C C . LYS A 1 178 ? 2.749 -7.193 6.275 1.00 92.94 178 LYS A C 1
ATOM 1432 O O . LYS A 1 178 ? 2.046 -7.211 7.277 1.00 92.94 178 LYS A O 1
ATOM 1437 N N . GLU A 1 179 ? 4.062 -7.372 6.319 1.00 93.81 179 GLU A N 1
ATOM 1438 C CA . GLU A 1 179 ? 4.831 -7.670 7.527 1.00 93.81 179 GLU A CA 1
ATOM 1439 C C . GLU A 1 179 ? 4.732 -6.529 8.547 1.00 93.81 179 GLU A C 1
ATOM 1441 O O . GLU A 1 179 ? 4.501 -6.782 9.729 1.00 93.81 179 GLU A O 1
ATOM 1446 N N . GLU A 1 180 ? 4.816 -5.277 8.089 1.00 93.62 180 GLU A N 1
ATOM 1447 C CA . GLU A 1 180 ? 4.622 -4.098 8.938 1.00 93.62 180 GLU A CA 1
ATOM 1448 C C . GLU A 1 180 ? 3.200 -4.040 9.501 1.00 93.62 180 GLU A C 1
ATOM 1450 O O . GLU A 1 180 ? 3.016 -3.814 10.695 1.00 93.62 180 GLU A O 1
ATOM 1455 N N . ILE A 1 181 ? 2.183 -4.302 8.675 1.00 94.31 181 ILE A N 1
ATOM 1456 C CA . ILE A 1 181 ? 0.782 -4.307 9.117 1.00 94.31 181 ILE A CA 1
ATOM 1457 C C . ILE A 1 181 ? 0.540 -5.407 10.162 1.00 94.31 181 ILE A C 1
ATOM 1459 O O . ILE A 1 181 ? -0.143 -5.168 11.162 1.00 94.31 181 ILE A O 1
ATOM 1463 N N . LEU A 1 182 ? 1.112 -6.601 9.967 1.00 95.19 182 LEU A N 1
ATOM 1464 C CA . LEU A 1 182 ? 1.042 -7.692 10.945 1.00 95.19 182 LEU A CA 1
ATOM 1465 C C . LEU A 1 182 ? 1.679 -7.290 12.281 1.00 95.19 182 LEU A C 1
ATOM 1467 O O . LEU A 1 182 ? 1.095 -7.562 13.333 1.00 95.19 182 LEU A O 1
ATOM 1471 N N . ALA A 1 183 ? 2.832 -6.614 12.242 1.00 94.00 183 ALA A N 1
ATOM 1472 C CA . ALA A 1 183 ? 3.528 -6.126 13.430 1.00 94.00 183 ALA A CA 1
ATOM 1473 C C . ALA A 1 183 ? 2.729 -5.036 14.164 1.00 94.00 183 ALA A C 1
ATOM 1475 O O . ALA A 1 183 ? 2.520 -5.140 15.373 1.00 94.00 183 ALA A O 1
ATOM 1476 N N . ILE A 1 184 ? 2.208 -4.047 13.432 1.00 94.50 184 ILE A N 1
ATOM 1477 C CA . ILE A 1 184 ? 1.409 -2.941 13.980 1.00 94.50 184 ILE A CA 1
ATOM 1478 C C . ILE A 1 184 ? 0.149 -3.471 14.669 1.00 94.50 184 ILE A C 1
ATOM 1480 O O . ILE A 1 184 ? -0.163 -3.082 15.793 1.00 94.50 184 ILE A O 1
ATOM 1484 N N . PHE A 1 185 ? -0.585 -4.389 14.039 1.00 94.88 185 PHE A N 1
ATOM 1485 C CA . PHE A 1 185 ? -1.783 -4.954 14.662 1.00 94.88 185 PHE A CA 1
ATOM 1486 C C . PHE A 1 185 ? -1.492 -6.054 15.689 1.00 94.88 185 PHE A C 1
ATOM 1488 O O . PHE A 1 185 ? -2.406 -6.417 16.435 1.00 94.88 185 PHE A O 1
ATOM 1495 N N . CYS A 1 186 ? -0.258 -6.569 15.736 1.00 94.88 186 CYS A N 1
ATOM 1496 C CA . CYS A 1 186 ? 0.135 -7.760 16.490 1.00 94.88 186 CYS A CA 1
ATOM 1497 C C . CYS A 1 186 ? -0.787 -8.955 16.183 1.00 94.88 186 CYS A C 1
ATOM 1499 O O . CYS A 1 186 ? -1.425 -9.532 17.064 1.00 94.88 186 CYS A O 1
ATOM 1501 N N . ILE A 1 187 ? -0.919 -9.290 14.897 1.00 94.31 187 ILE A N 1
ATOM 1502 C CA . ILE A 1 187 ? -1.798 -10.366 14.416 1.00 94.31 187 ILE A CA 1
ATOM 1503 C C . ILE A 1 187 ? -1.050 -11.349 13.518 1.00 94.31 187 ILE A C 1
ATOM 1505 O O . ILE A 1 187 ? -0.026 -11.031 12.921 1.00 94.31 187 ILE A O 1
ATOM 1509 N N . THR A 1 188 ? -1.602 -12.554 13.385 1.00 94.62 188 THR A N 1
ATOM 1510 C CA . THR A 1 188 ? -1.115 -13.567 12.444 1.00 94.62 188 THR A CA 1
ATOM 1511 C C . THR A 1 188 ? -1.614 -13.300 11.023 1.00 94.62 188 THR A C 1
ATOM 1513 O O . THR A 1 188 ? -2.584 -12.571 10.802 1.00 94.62 188 THR A O 1
ATOM 1516 N N . ASN A 1 189 ? -0.982 -13.948 10.042 1.00 94.00 189 ASN A N 1
ATOM 1517 C CA . ASN A 1 189 ? -1.397 -13.878 8.640 1.00 94.00 189 ASN A CA 1
ATOM 1518 C C . ASN A 1 189 ? -2.864 -14.311 8.438 1.00 94.00 189 ASN A C 1
ATOM 1520 O O . ASN A 1 189 ? -3.598 -13.678 7.683 1.00 94.00 189 ASN A O 1
ATOM 1524 N N . GLU A 1 190 ? -3.323 -15.338 9.155 1.00 93.06 190 GLU A N 1
ATOM 1525 C CA . GLU A 1 190 ? -4.713 -15.795 9.050 1.00 93.06 190 GLU A CA 1
ATOM 1526 C C . GLU A 1 190 ? -5.693 -14.745 9.592 1.00 93.06 190 GLU A C 1
ATOM 1528 O O . GLU A 1 190 ? -6.656 -14.370 8.919 1.00 93.06 190 GLU A O 1
ATOM 1533 N N . ASN A 1 191 ? -5.378 -14.147 10.745 1.00 93.06 191 ASN A N 1
ATOM 1534 C CA . ASN A 1 191 ? -6.168 -13.055 11.312 1.00 93.06 191 ASN A CA 1
ATOM 1535 C C . ASN A 1 191 ? -6.210 -11.832 10.385 1.00 93.06 191 ASN A C 1
ATOM 1537 O O . ASN A 1 191 ? -7.252 -11.181 10.268 1.00 93.06 191 ASN A O 1
ATOM 1541 N N . TYR A 1 192 ? -5.105 -11.535 9.702 1.00 92.69 192 TYR A N 1
ATOM 1542 C CA . TYR A 1 192 ? -5.031 -10.468 8.708 1.00 92.69 192 TYR A CA 1
ATOM 1543 C C . TYR A 1 192 ? -5.940 -10.731 7.505 1.00 92.69 192 TYR A C 1
ATOM 1545 O O . TYR A 1 192 ? -6.703 -9.845 7.124 1.00 92.69 192 TYR A O 1
ATOM 1553 N N . ARG A 1 193 ? -5.951 -11.953 6.953 1.00 91.31 193 ARG A N 1
ATOM 1554 C CA . ARG A 1 193 ? -6.860 -12.329 5.850 1.00 91.31 193 ARG A CA 1
ATOM 1555 C C . ARG A 1 193 ? -8.325 -12.152 6.244 1.00 91.31 193 ARG A C 1
ATOM 1557 O O . ARG A 1 193 ? -9.106 -11.575 5.486 1.00 91.31 193 ARG A O 1
ATOM 1564 N N . VAL A 1 194 ? -8.685 -12.587 7.451 1.00 93.00 194 VAL A N 1
ATOM 1565 C CA . VAL A 1 194 ? -10.046 -12.454 7.988 1.00 93.00 194 VAL A CA 1
ATOM 1566 C C . VAL A 1 194 ? -10.408 -10.987 8.248 1.00 93.00 194 VAL A C 1
ATOM 1568 O O . VAL A 1 194 ? -11.533 -10.567 7.982 1.00 93.00 194 VAL A O 1
ATOM 1571 N N . MET A 1 195 ? -9.480 -10.175 8.759 1.00 92.31 195 MET A N 1
ATOM 1572 C CA . MET A 1 195 ? -9.681 -8.732 8.945 1.00 92.31 195 MET A CA 1
ATOM 1573 C C . MET A 1 195 ? -9.885 -8.015 7.608 1.00 92.31 195 MET A C 1
ATOM 1575 O O . MET A 1 195 ? -10.875 -7.310 7.454 1.00 92.31 195 MET A O 1
ATOM 1579 N N . LYS A 1 196 ? -9.024 -8.282 6.623 1.00 91.38 196 LYS A N 1
ATOM 1580 C CA . LYS A 1 196 ? -9.110 -7.748 5.258 1.00 91.38 196 LYS A CA 1
ATOM 1581 C C . LYS A 1 196 ? -10.451 -8.076 4.596 1.00 91.38 196 LYS A C 1
ATOM 1583 O O . LYS A 1 196 ? -11.128 -7.177 4.108 1.00 91.38 196 LYS A O 1
ATOM 1588 N N . SER A 1 197 ? -10.883 -9.338 4.647 1.00 90.50 197 SER A N 1
ATOM 1589 C CA . SER A 1 197 ? -12.175 -9.761 4.084 1.00 90.50 197 SER A CA 1
ATOM 1590 C C . SER A 1 197 ? -13.367 -9.052 4.748 1.00 90.50 197 SER A C 1
ATOM 1592 O O . SER A 1 197 ? -14.273 -8.571 4.062 1.00 90.50 197 SER A O 1
ATOM 1594 N N . ARG A 1 198 ? -13.346 -8.915 6.083 1.00 91.44 198 ARG A N 1
ATOM 1595 C CA . ARG A 1 198 ? -14.396 -8.211 6.840 1.00 91.44 198 ARG A CA 1
ATOM 1596 C C . ARG A 1 198 ? -14.428 -6.715 6.541 1.00 91.44 198 ARG A C 1
ATOM 1598 O O . ARG A 1 198 ? -15.513 -6.191 6.301 1.00 91.44 198 ARG A O 1
ATOM 1605 N N . ALA A 1 199 ? -13.270 -6.057 6.537 1.00 91.44 199 ALA A N 1
ATOM 1606 C CA . ALA A 1 199 ? -13.148 -4.634 6.238 1.00 91.44 199 ALA A CA 1
ATOM 1607 C C . ALA A 1 199 ? -13.680 -4.330 4.832 1.00 91.44 199 ALA A C 1
ATOM 1609 O O . ALA A 1 199 ? -14.549 -3.474 4.684 1.00 91.44 199 ALA A O 1
ATOM 1610 N N . ARG A 1 200 ? -13.265 -5.112 3.824 1.00 90.69 200 ARG A N 1
ATOM 1611 C CA . ARG A 1 200 ? -13.755 -5.003 2.442 1.00 90.69 200 ARG A CA 1
ATOM 1612 C C . ARG A 1 200 ? -15.284 -5.058 2.367 1.00 90.69 200 ARG A C 1
ATOM 1614 O O . ARG A 1 200 ? -15.903 -4.170 1.789 1.00 90.69 200 ARG A O 1
ATOM 1621 N N . LYS A 1 201 ? -15.895 -6.067 3.003 1.00 89.12 201 LYS A N 1
ATOM 1622 C CA . LYS A 1 201 ? -17.355 -6.256 2.998 1.00 89.12 201 LYS A CA 1
ATOM 1623 C C . LYS A 1 201 ? -18.096 -5.116 3.705 1.00 89.12 201 LYS A C 1
ATOM 1625 O O . LYS A 1 201 ? -19.126 -4.672 3.217 1.00 89.12 201 LYS A O 1
ATOM 1630 N N . ARG A 1 202 ? -17.585 -4.638 4.845 1.00 89.81 202 ARG A N 1
ATOM 1631 C CA . ARG A 1 202 ? -18.192 -3.531 5.611 1.00 89.81 202 ARG A CA 1
ATOM 1632 C C . ARG A 1 202 ? -18.089 -2.186 4.903 1.00 89.81 202 ARG A C 1
ATOM 1634 O O . ARG A 1 202 ? -18.966 -1.353 5.081 1.00 89.81 202 ARG A O 1
ATOM 1641 N N . LEU A 1 203 ? -17.030 -1.988 4.124 1.00 86.88 203 LEU A N 1
ATOM 1642 C CA . LEU A 1 203 ? -16.798 -0.776 3.341 1.00 86.88 203 LEU A CA 1
ATOM 1643 C C . LEU A 1 203 ? -17.482 -0.807 1.967 1.00 86.88 203 LEU A C 1
ATOM 1645 O O . LEU A 1 203 ? -17.347 0.156 1.221 1.00 86.88 203 LEU A O 1
ATOM 1649 N N . GLY A 1 204 ? -18.192 -1.890 1.627 1.00 84.69 204 GLY A N 1
ATOM 1650 C CA . GLY A 1 204 ? -18.906 -2.012 0.353 1.00 84.69 204 GLY A CA 1
ATOM 1651 C C . GLY A 1 204 ? -17.990 -2.081 -0.872 1.00 84.69 204 GLY A C 1
ATOM 1652 O O . GLY A 1 204 ? -18.397 -1.686 -1.957 1.00 84.69 204 GLY A O 1
ATOM 1653 N N . ILE A 1 205 ? -16.747 -2.547 -0.716 1.00 84.44 205 ILE A N 1
ATOM 1654 C CA . ILE A 1 205 ? -15.785 -2.614 -1.823 1.00 84.44 205 ILE A CA 1
ATOM 1655 C C . ILE A 1 205 ? -15.949 -3.956 -2.545 1.00 84.44 205 ILE A C 1
ATOM 1657 O O . ILE A 1 205 ? -15.634 -5.008 -1.989 1.00 84.44 205 ILE A O 1
ATOM 1661 N N . GLU A 1 206 ? -16.437 -3.921 -3.784 1.00 78.62 206 GLU A N 1
ATOM 1662 C CA . GLU A 1 206 ? -16.650 -5.126 -4.600 1.00 78.62 206 GLU A CA 1
ATOM 1663 C C . GLU A 1 206 ? -15.355 -5.663 -5.233 1.00 78.62 206 GLU A C 1
ATOM 1665 O O . GLU A 1 206 ? -15.262 -6.859 -5.491 1.00 78.62 206 GLU A O 1
ATOM 1670 N N . ASP A 1 207 ? -14.340 -4.809 -5.415 1.00 75.25 207 ASP A N 1
ATOM 1671 C CA . ASP A 1 207 ? -13.070 -5.160 -6.064 1.00 75.25 207 ASP A CA 1
ATOM 1672 C C . ASP A 1 207 ? -12.309 -6.256 -5.290 1.00 75.25 207 ASP A C 1
ATOM 1674 O O . ASP A 1 207 ? -12.053 -6.138 -4.082 1.00 75.25 207 ASP A O 1
ATOM 1678 N N . ASP A 1 208 ? -11.941 -7.331 -5.991 1.00 70.62 208 ASP A N 1
ATOM 1679 C CA . ASP A 1 208 ? -11.119 -8.417 -5.451 1.00 70.62 208 ASP A CA 1
ATOM 1680 C C . ASP A 1 208 ? -9.677 -7.952 -5.178 1.00 70.62 208 ASP A C 1
ATOM 1682 O O . ASP A 1 208 ? -9.036 -8.433 -4.236 1.00 70.62 208 ASP A O 1
ATOM 1686 N N . ASP A 1 209 ? -9.194 -6.944 -5.915 1.00 80.94 209 ASP A N 1
ATOM 1687 C CA . ASP A 1 209 ? -7.940 -6.235 -5.659 1.00 80.94 209 ASP A CA 1
ATOM 1688 C C . ASP A 1 209 ? -8.180 -4.904 -4.923 1.00 80.94 209 ASP A C 1
ATOM 1690 O O . ASP A 1 209 ? -7.787 -3.807 -5.337 1.00 80.94 209 ASP A O 1
ATOM 1694 N N . TRP A 1 210 ? -8.833 -5.010 -3.762 1.00 86.75 210 TRP A N 1
ATOM 1695 C CA . TRP A 1 210 ? -9.196 -3.850 -2.946 1.00 86.75 210 TRP A CA 1
ATOM 1696 C C . TRP A 1 210 ? -7.987 -2.999 -2.495 1.00 86.75 210 TRP A C 1
ATOM 1698 O O . TRP A 1 210 ? -8.148 -1.814 -2.213 1.00 86.75 210 TRP A O 1
ATOM 1708 N N . GLU A 1 211 ? -6.770 -3.559 -2.426 1.00 84.25 211 GLU A N 1
ATOM 1709 C CA . GLU A 1 211 ? -5.573 -2.787 -2.053 1.00 84.25 211 GLU A CA 1
ATOM 1710 C C . GLU A 1 211 ? -5.182 -1.833 -3.174 1.00 84.25 211 GLU A C 1
ATOM 1712 O O . GLU A 1 211 ? -4.891 -0.660 -2.927 1.00 84.25 211 GLU A O 1
ATOM 1717 N N . THR A 1 212 ? -5.224 -2.315 -4.416 1.00 85.06 212 THR A N 1
ATOM 1718 C CA . THR A 1 212 ? -5.025 -1.476 -5.593 1.00 85.06 212 THR A CA 1
ATOM 1719 C C . THR A 1 212 ? -6.136 -0.440 -5.721 1.00 85.06 212 THR A C 1
ATOM 1721 O O . THR A 1 212 ? -5.836 0.717 -6.023 1.00 85.06 212 THR A O 1
ATOM 1724 N N . PHE A 1 213 ? -7.392 -0.808 -5.447 1.00 87.38 213 PHE A N 1
ATOM 1725 C CA . PHE A 1 213 ? -8.506 0.144 -5.386 1.00 87.38 213 PHE A CA 1
ATOM 1726 C C . PHE A 1 213 ? -8.233 1.258 -4.368 1.00 87.38 213 PHE A C 1
ATOM 1728 O O . PHE A 1 213 ? -8.221 2.436 -4.729 1.00 87.38 213 PHE A O 1
ATOM 1735 N N . LEU A 1 214 ? -7.925 0.893 -3.119 1.00 86.75 214 LEU A N 1
ATOM 1736 C CA . LEU A 1 214 ? -7.649 1.853 -2.053 1.00 86.75 214 LEU A CA 1
ATOM 1737 C C . LEU A 1 214 ? -6.488 2.779 -2.408 1.00 86.75 214 LEU A C 1
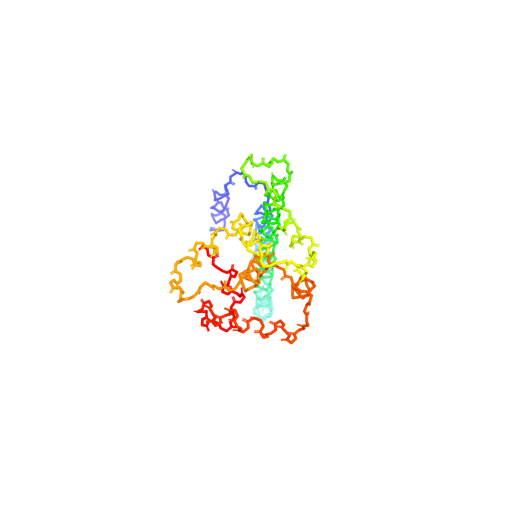ATOM 1739 O O . LEU A 1 214 ? -6.572 3.971 -2.141 1.00 86.75 214 LEU A O 1
ATOM 1743 N N . ARG A 1 215 ? -5.425 2.272 -3.038 1.00 85.06 215 ARG A N 1
ATOM 1744 C CA . ARG A 1 215 ? -4.266 3.082 -3.458 1.00 85.06 215 ARG A CA 1
ATOM 1745 C C . ARG A 1 215 ? -4.567 4.048 -4.605 1.00 85.06 215 ARG A C 1
ATOM 1747 O O . ARG A 1 215 ? -3.832 5.012 -4.781 1.00 85.06 215 ARG A O 1
ATOM 1754 N N . LYS A 1 216 ? -5.613 3.792 -5.393 1.00 85.38 216 LYS A N 1
ATOM 1755 C CA . LYS A 1 216 ? -6.009 4.620 -6.543 1.00 85.38 216 LYS A CA 1
ATOM 1756 C C . LYS A 1 216 ? -7.058 5.680 -6.209 1.00 85.38 216 LYS A C 1
ATOM 1758 O O . LYS A 1 216 ? -7.304 6.531 -7.062 1.00 85.38 216 LYS A O 1
ATOM 1763 N N . LEU A 1 217 ? -7.671 5.632 -5.022 1.00 83.00 217 LEU A N 1
ATOM 1764 C CA . LEU A 1 217 ? -8.598 6.670 -4.564 1.00 83.00 217 LEU A CA 1
ATOM 1765 C C . LEU A 1 217 ? -7.889 8.036 -4.567 1.00 83.00 217 LEU A C 1
ATOM 1767 O O . LEU A 1 217 ? -6.800 8.150 -4.000 1.00 83.00 217 LEU A O 1
ATOM 1771 N N . LYS A 1 218 ? -8.520 9.012 -5.229 1.00 72.75 218 LYS A N 1
ATOM 1772 C CA . LYS A 1 218 ? -8.123 10.422 -5.350 1.00 72.75 218 LYS A CA 1
ATOM 1773 C C . LYS A 1 218 ? -9.197 11.311 -4.732 1.00 72.75 218 LYS A C 1
ATOM 1775 O O . LYS A 1 218 ? -10.384 10.910 -4.804 1.00 72.75 218 LYS A O 1
#

Foldseek 3Di:
DLVVVVVVLVVPDDPDDPDPVVVVVVVVVVVSVVVVVVVVVLVPDDPVVCVVCVVVCVPPVVVVVVVVVVVVVVVVVVVVVVVVVVVVVVVVVVVVVVLVVCCVPDPDPVDDDPPLVVCLVVLHAPQPPDQVRLVVPLVSLCSVCVLVVVVQVVLPFPDDDRSLLSVVLSSLLVVHDPVSNCSRHVHDPVVVVVSPVVSCVRSVPPDPPVSVVSNPRD

Sequence (218 aa):
MVLLVGALLWTLRKPGIQGLGAEITDWQIIAAFLLFVADRIYNMMPKEVHQVVDPVLSTYTLPALVIGSIIVTTLIKFSISLYRRLEDVRKQNILQTQRIQQLLDAPPAQHKNCKLIRKLIINESIAQLSASENLQLVEECQIIDLEFFNWLRKQHLQQAPPPRDIILCVLIRMLKTKEEILAIFCITNENYRVMKSRARKRLGIEDDDWETFLRKLK